Protein AF-0000000087792135 (afdb_homodimer)

Secondary structure (DSSP, 8-state):
-EEEEEEEE-S-HHHHHHHHHHHH--EEEEEEEEESHHHHHHHT-TT-EEEEEEEE-TT--TTT--EEEEEEEEES-S-B--SSS--TTBSEEEEEEEE-S-HHHHHHHHHHTT---SS--EEEEEE-GGG-EEEEEEEE-TTS-EEEEEEEE--/-EEEEEEEE-S-HHHHHHHHHHHH--EEEEEEEEESHHHHHHHT-TT-EEEEEEEE-TT--TTT--EEEEEEEEES-S-B--SSS--TTBSEEEEEEEE-S-HHHHHHHHHHTT---SS--EEEEEE-GGG-EEEEEEEE-TTS-EEEEEEEE--

pLDDT: mean 90.21, std 11.07, range [43.28, 98.5]

Radius of gyration: 18.43 Å; Cα contacts (8 Å, |Δi|>4): 748; chains: 2; bounding box: 38×50×48 Å

Foldseek 3Di:
DDAAADEDEDQDPVQLVVQCCQLPVWDKDDKDKDFDDVCCVVVVAPGKIKIKIKTHDPPCPVVRDYIYIYIYTVPVPDDDADPDQQDCPDPDDAEEEDEDADPVVSQVSCVVVVFHFPDDKDKDPDQPPQQGTKIKTWGAGPSRGIYMYIYTDHD/DDAAADEDEDQDPVQLVVQCCQLPVWDKDDKDKDFDDVVCVVVVAPGKIKIKIKTHDPPCPVVRDYIYIYIYTVPVPDDDADPPAQDCPDPDDAEEEDEDADPVVSQVSCVVVVWHFPDDKDKDPDQPPQQGTKIKTWGAGPSRGIYMYMYTDHD

InterPro domains:
  IPR004360 Glyoxalase/fosfomycin resistance/dioxygenase domain [PF00903] (2-149)
  IPR018146 Glyoxalase I, conserved site [PS00934] (5-26)
  IPR029068 Glyoxalase/Bleomycin resistance protein/Dihydroxybiphenyl dioxygenase [G3DSA:3.10.180.10] (1-154)
  IPR029068 Glyoxalase/Bleomycin resistance protein/Dihydroxybiphenyl dioxygenase [SSF54593] (1-150)
  IPR037523 Vicinal oxygen chelate (VOC), core domain [PS51819] (2-152)
  IPR051785 Methylmalonyl-CoA/ethylmalonyl-CoA epimerase [PTHR43048] (1-150)

Sequence (310 aa):
MKIDHINLVVADLERSAAFYETVFGLKRGFSARLEGAWIETVTQIPGARATCLFLENPDASSNGGARIELIRYDVPEDIIQNTPVSRPDMLGLRHIAFEVEDLEATLQKMKEFGIEPLSAPVAVPFRVGALGTKLLCYLRDPDGVIVEIAAYHNDMKIDHINLVVADLERSAAFYETVFGLKRGFSARLEGAWIETVTQIPGARATCLFLENPDASSNGGARIELIRYDVPEDIIQNTPVSRPDMLGLRHIAFEVEDLEATLQKMKEFGIEPLSAPVAVPFRVGALGTKLLCYLRDPDGVIVEIAAYHND

Solvent-accessible surface area (backbone atoms only — not comparable to full-atom values): 16276 Å² total; per-residue (Å²): 103,46,55,46,30,38,34,28,25,42,95,44,63,66,63,48,49,50,47,47,30,68,68,59,57,33,34,83,59,60,66,47,80,44,60,54,70,49,53,17,53,54,60,69,34,86,76,26,27,32,38,38,39,29,34,31,48,75,78,48,47,95,67,59,51,45,28,42,34,40,31,30,63,60,30,62,70,71,77,38,66,53,65,77,80,77,48,74,72,26,44,23,69,41,34,44,28,33,35,35,86,51,55,67,62,48,49,52,55,27,45,75,72,71,48,68,62,75,35,71,74,35,58,51,95,53,64,54,69,91,53,18,37,37,37,32,30,30,27,60,48,94,79,47,38,40,34,34,45,33,22,65,41,70,126,103,47,55,45,29,38,34,30,24,41,95,44,62,66,64,48,49,50,48,46,29,68,69,60,56,34,35,84,58,60,65,49,79,44,60,53,70,48,51,17,53,54,58,69,35,86,75,26,26,32,39,38,40,29,35,32,48,75,75,49,47,94,65,60,51,44,28,41,34,40,32,29,63,60,30,61,68,71,76,39,67,53,65,80,79,77,47,74,74,27,42,23,69,41,34,44,27,31,36,35,87,50,56,65,62,48,49,53,55,28,46,76,71,71,47,67,62,76,35,72,75,35,59,51,94,53,65,54,66,91,54,18,38,37,37,33,29,30,27,59,46,94,79,47,37,39,34,32,45,32,22,65,42,71,125

Structure (mmCIF, N/CA/C/O backbone):
data_AF-0000000087792135-model_v1
#
loop_
_entity.id
_entity.type
_entity.pdbx_description
1 polymer 'Methylmalonyl-CoA/ethylmalonyl-CoA epimerase'
#
loop_
_atom_site.group_PDB
_atom_site.id
_atom_site.type_symbol
_atom_site.label_atom_id
_atom_site.label_alt_id
_atom_site.label_comp_id
_atom_site.label_asym_id
_atom_site.label_entity_id
_atom_site.label_seq_id
_atom_site.pdbx_PDB_ins_code
_atom_site.Cartn_x
_atom_site.Cartn_y
_atom_site.Cartn_z
_atom_site.occupancy
_atom_site.B_iso_or_equiv
_atom_site.auth_seq_id
_atom_site.auth_comp_id
_atom_site.auth_asym_id
_atom_site.auth_atom_id
_atom_site.pdbx_PDB_model_num
ATOM 1 N N . 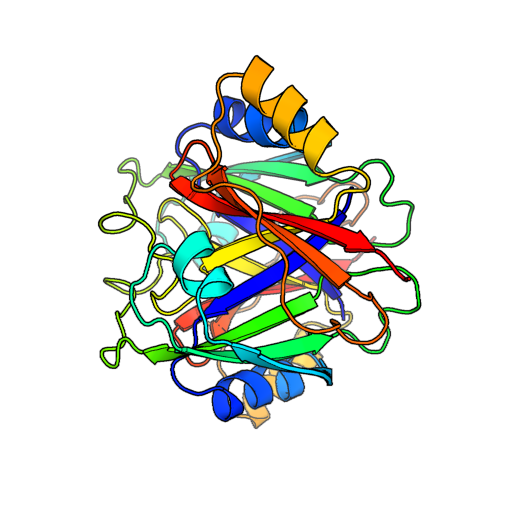MET A 1 1 ? 11.07 4.348 13.039 1 83.38 1 MET A N 1
ATOM 2 C CA . MET A 1 1 ? 10.211 4.523 11.867 1 83.38 1 MET A CA 1
ATOM 3 C C . MET A 1 1 ? 9.531 3.211 11.492 1 83.38 1 MET A C 1
ATOM 5 O O . MET A 1 1 ? 10.141 2.146 11.562 1 83.38 1 MET A O 1
ATOM 9 N N . LYS A 1 2 ? 8.289 3.27 11.141 1 87.75 2 LYS A N 1
ATOM 10 C CA . LYS A 1 2 ? 7.543 2.102 10.68 1 87.75 2 LYS A CA 1
ATOM 11 C C . LYS A 1 2 ? 6.477 2.498 9.664 1 87.75 2 LYS A C 1
ATOM 13 O O . LYS A 1 2 ? 6.086 3.664 9.594 1 87.75 2 LYS A O 1
ATOM 18 N N . ILE A 1 3 ? 6.07 1.532 8.883 1 92.69 3 ILE A N 1
ATOM 19 C CA . ILE A 1 3 ? 4.895 1.753 8.047 1 92.69 3 ILE A CA 1
ATOM 20 C C . ILE A 1 3 ? 3.643 1.787 8.922 1 92.69 3 ILE A C 1
ATOM 22 O O . ILE A 1 3 ? 3.309 0.796 9.578 1 92.69 3 ILE A O 1
ATOM 26 N N . ASP A 1 4 ? 3.064 2.891 8.938 1 92.5 4 ASP A N 1
ATOM 27 C CA . ASP A 1 4 ? 1.895 3.109 9.781 1 92.5 4 ASP A CA 1
ATOM 28 C C . ASP A 1 4 ? 0.631 2.561 9.125 1 92.5 4 ASP A C 1
ATOM 30 O O . ASP A 1 4 ? -0.145 1.843 9.758 1 92.5 4 ASP A O 1
ATOM 34 N N . HIS A 1 5 ? 0.381 2.969 7.918 1 95.31 5 HIS A N 1
ATOM 35 C CA . HIS A 1 5 ? -0.799 2.479 7.215 1 95.31 5 HIS A CA 1
ATOM 36 C C . HIS A 1 5 ? -0.657 2.662 5.707 1 95.31 5 HIS A C 1
ATOM 38 O O . HIS A 1 5 ? 0.252 3.354 5.246 1 95.31 5 HIS A O 1
ATOM 44 N N . ILE A 1 6 ? -1.505 1.968 5.012 1 97.06 6 ILE A N 1
ATOM 45 C CA . ILE A 1 6 ? -1.701 2.115 3.574 1 97.06 6 ILE A CA 1
ATOM 46 C C . ILE A 1 6 ? -3.1 2.66 3.297 1 97.06 6 ILE A C 1
ATOM 48 O O . ILE A 1 6 ? -4.086 2.166 3.848 1 97.06 6 ILE A O 1
ATOM 52 N N . ASN A 1 7 ? -3.098 3.604 2.416 1 97.44 7 ASN A N 1
ATOM 53 C CA . ASN A 1 7 ? -4.363 4.285 2.158 1 97.44 7 ASN A CA 1
ATOM 54 C C . ASN A 1 7 ? -5.004 3.801 0.861 1 97.44 7 ASN A C 1
ATOM 56 O O . ASN A 1 7 ? -4.328 3.67 -0.161 1 97.44 7 ASN A O 1
ATOM 60 N N . LEU A 1 8 ? -6.27 3.562 0.908 1 96.5 8 LEU A N 1
ATOM 61 C CA . LEU A 1 8 ? -7.133 3.309 -0.24 1 96.5 8 LEU A CA 1
ATOM 62 C C . LEU A 1 8 ? -8.297 4.297 -0.274 1 96.5 8 LEU A C 1
ATOM 64 O O . LEU A 1 8 ? -9.047 4.406 0.694 1 96.5 8 LEU A O 1
ATOM 68 N N . VAL A 1 9 ? -8.383 4.957 -1.373 1 96.19 9 VAL A N 1
ATOM 69 C CA . VAL A 1 9 ? -9.617 5.695 -1.629 1 96.19 9 VAL A CA 1
ATOM 70 C C . VAL A 1 9 ? -10.648 4.773 -2.268 1 96.19 9 VAL A C 1
ATOM 72 O O . VAL A 1 9 ? -10.359 4.086 -3.25 1 96.19 9 VAL A O 1
ATOM 75 N N . VAL A 1 10 ? -11.82 4.754 -1.72 1 96.38 10 VAL A N 1
ATOM 76 C CA . VAL A 1 10 ? -12.797 3.75 -2.117 1 96.38 10 VAL A CA 1
ATOM 77 C C . VAL A 1 10 ? -14.109 4.43 -2.51 1 96.38 10 VAL A C 1
ATOM 79 O O . VAL A 1 10 ? -14.391 5.547 -2.064 1 96.38 10 VAL A O 1
ATOM 82 N N . ALA A 1 11 ? -14.875 3.748 -3.357 1 95 11 ALA A N 1
ATOM 83 C CA . ALA A 1 11 ? -16.156 4.266 -3.8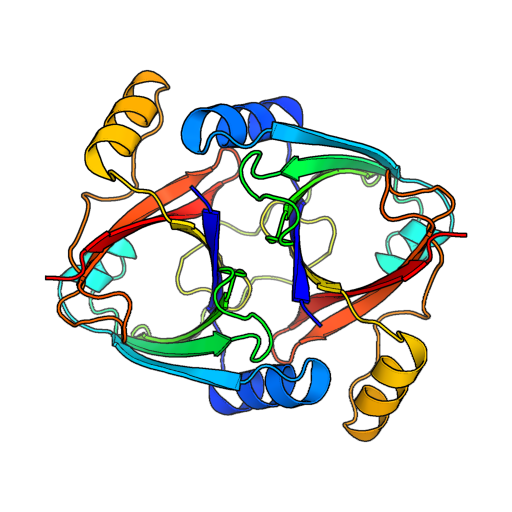09 1 95 11 ALA A CA 1
ATOM 84 C C . ALA A 1 11 ? -17.234 4.082 -2.734 1 95 11 ALA A C 1
ATOM 86 O O . ALA A 1 11 ? -18.172 4.875 -2.646 1 95 11 ALA A O 1
ATOM 87 N N . ASP A 1 12 ? -17.094 3.018 -1.975 1 96.19 12 ASP A N 1
ATOM 88 C CA . ASP A 1 12 ? -18.062 2.627 -0.941 1 96.19 12 ASP A CA 1
ATOM 89 C C . ASP A 1 12 ? -17.344 2.027 0.268 1 96.19 12 ASP A C 1
ATOM 91 O O . ASP A 1 12 ? -16.797 0.922 0.191 1 96.19 12 ASP A O 1
ATOM 95 N N . LEU A 1 13 ? -17.438 2.801 1.41 1 97.56 13 LEU A N 1
ATOM 96 C CA . LEU A 1 13 ? -16.688 2.436 2.609 1 97.56 13 LEU A CA 1
ATOM 97 C C . LEU A 1 13 ? -17.125 1.067 3.123 1 97.56 13 LEU A C 1
ATOM 99 O O . LEU A 1 13 ? -16.281 0.216 3.424 1 97.56 13 LEU A O 1
ATOM 103 N N . GLU A 1 14 ? -18.391 0.861 3.203 1 98 14 GLU A N 1
ATOM 104 C CA . GLU A 1 14 ? -18.922 -0.373 3.777 1 98 14 GLU A CA 1
ATOM 105 C C . GLU A 1 14 ? -18.594 -1.575 2.895 1 98 14 GLU A C 1
ATOM 107 O O . GLU A 1 14 ? -18.234 -2.641 3.398 1 98 14 GLU A O 1
ATOM 112 N N . ARG A 1 15 ? -18.75 -1.424 1.639 1 96.06 15 ARG A N 1
ATOM 113 C CA . ARG A 1 15 ? -18.438 -2.502 0.706 1 96.06 15 ARG A CA 1
ATOM 114 C C . ARG A 1 15 ? -16.969 -2.906 0.807 1 96.06 15 ARG A C 1
ATOM 116 O O . ARG A 1 15 ? -16.656 -4.094 0.849 1 96.06 15 ARG A O 1
ATOM 123 N N . SER A 1 16 ? -16.141 -1.921 0.772 1 96.81 16 SER 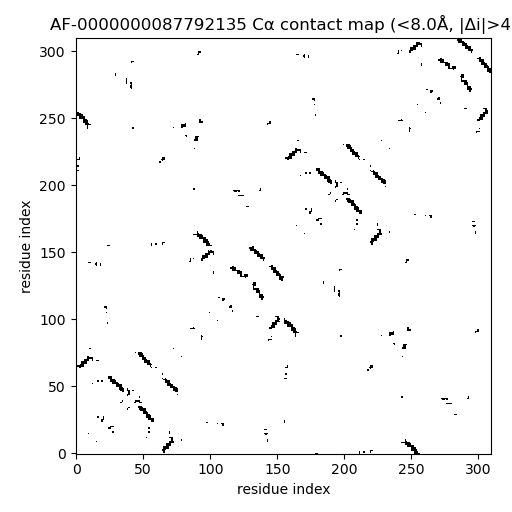A N 1
ATOM 124 C CA . SER A 1 16 ? -14.711 -2.199 0.87 1 96.81 16 SER A CA 1
ATOM 125 C C . SER A 1 16 ? -14.359 -2.809 2.223 1 96.81 16 SER A C 1
ATOM 127 O O . SER A 1 16 ? -13.594 -3.775 2.293 1 96.81 16 SER A O 1
ATOM 129 N N . ALA A 1 17 ? -14.891 -2.232 3.297 1 97.88 17 ALA A N 1
ATOM 130 C CA . ALA A 1 17 ? -14.625 -2.773 4.629 1 97.88 17 ALA A CA 1
ATOM 131 C C . ALA A 1 17 ? -15.055 -4.238 4.719 1 97.88 17 ALA A C 1
ATOM 133 O O . ALA A 1 17 ? -14.305 -5.074 5.227 1 97.88 17 ALA A O 1
ATOM 134 N N . ALA A 1 18 ? -16.188 -4.543 4.23 1 95.56 18 ALA A N 1
ATOM 135 C CA . ALA A 1 18 ? -16.719 -5.906 4.266 1 95.56 18 ALA A CA 1
ATOM 136 C C . ALA A 1 18 ? -15.789 -6.871 3.537 1 95.56 18 ALA A C 1
ATOM 138 O O . ALA A 1 18 ? -15.578 -8 3.988 1 95.56 18 ALA A O 1
ATOM 139 N N . PHE A 1 19 ? -15.273 -6.438 2.484 1 94.19 19 PHE A N 1
ATOM 140 C CA . PHE A 1 19 ? -14.344 -7.27 1.722 1 94.19 19 PHE A CA 1
ATOM 141 C C . PHE A 1 19 ? -13.125 -7.629 2.559 1 94.19 19 PHE A C 1
ATOM 143 O O . PHE A 1 19 ? -12.805 -8.812 2.721 1 94.19 19 PHE A O 1
ATOM 150 N N . TYR A 1 20 ? -12.445 -6.656 3.064 1 95.25 20 TYR A N 1
ATOM 151 C CA . TYR A 1 20 ? -11.203 -6.883 3.799 1 95.25 20 TYR A CA 1
ATOM 152 C C . TYR A 1 20 ? -11.477 -7.625 5.102 1 95.25 20 TYR A C 1
ATOM 154 O O . TYR A 1 20 ? -10.641 -8.414 5.559 1 95.25 20 TYR A O 1
ATOM 162 N N . GLU A 1 21 ? -12.633 -7.359 5.711 1 93.5 21 GLU A N 1
ATOM 163 C CA . GLU A 1 21 ? -13.023 -8.109 6.902 1 93.5 21 GLU A CA 1
ATOM 164 C C . GLU A 1 21 ? -13.234 -9.586 6.586 1 93.5 21 GLU A C 1
ATOM 166 O O . GLU A 1 21 ? -12.742 -10.453 7.309 1 93.5 21 GLU A O 1
ATOM 171 N N . THR A 1 22 ? -13.93 -9.812 5.543 1 89.88 22 THR A N 1
ATOM 172 C CA . THR A 1 22 ? -14.305 -11.18 5.188 1 89.88 22 THR A CA 1
ATOM 173 C C . THR A 1 22 ? -13.086 -11.969 4.711 1 89.88 22 THR A C 1
ATOM 175 O O . THR A 1 22 ? -12.859 -13.094 5.152 1 89.88 22 THR A O 1
ATOM 178 N N . VAL A 1 23 ? -12.336 -11.391 3.879 1 89.12 23 VAL A N 1
ATOM 179 C CA . VAL A 1 23 ? -11.273 -12.117 3.203 1 89.12 23 VAL A CA 1
ATOM 180 C C . VAL A 1 23 ? -10.055 -12.227 4.117 1 89.12 23 VAL A C 1
ATOM 182 O O . VAL A 1 23 ? -9.398 -13.266 4.172 1 89.12 23 VAL A O 1
ATOM 185 N N . PHE A 1 24 ? -9.781 -11.18 4.879 1 91 24 PHE A N 1
ATOM 186 C CA . PHE A 1 24 ? -8.492 -11.156 5.562 1 91 24 PHE A CA 1
ATOM 187 C C . PHE A 1 24 ? -8.68 -11.07 7.074 1 91 24 PHE A C 1
ATOM 189 O O . PHE A 1 24 ? -7.703 -11.047 7.828 1 91 24 PHE A O 1
ATOM 196 N N . GLY A 1 25 ? -9.875 -10.992 7.516 1 89.94 25 GLY A N 1
ATOM 197 C CA . GLY A 1 25 ? -10.164 -11 8.945 1 89.94 25 GLY A CA 1
ATOM 198 C C . GLY A 1 25 ? -9.781 -9.703 9.633 1 89.94 25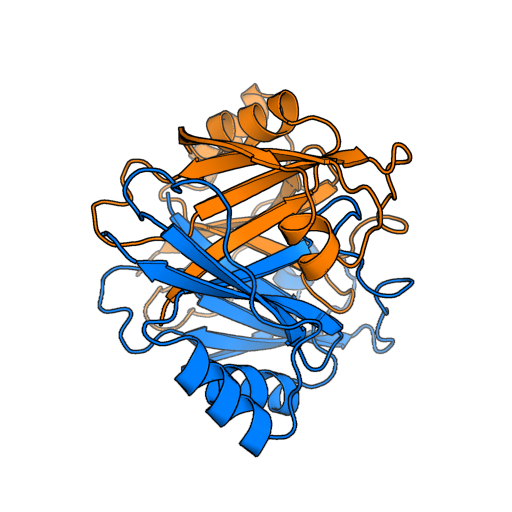 GLY A C 1
ATOM 199 O O . GLY A 1 25 ? -9.586 -9.68 10.852 1 89.94 25 GLY A O 1
ATOM 200 N N . LEU A 1 26 ? -9.57 -8.656 8.867 1 92.81 26 LEU A N 1
ATOM 201 C CA . LEU A 1 26 ? -9.305 -7.363 9.484 1 92.81 26 LEU A CA 1
ATOM 202 C C . LEU A 1 26 ? -10.516 -6.867 10.258 1 92.81 26 LEU A C 1
ATOM 204 O O . LEU A 1 26 ? -11.648 -7.277 9.977 1 92.81 26 LEU A O 1
ATOM 208 N N . LYS A 1 27 ? -10.148 -6.039 11.25 1 94.81 27 LYS A N 1
ATOM 209 C CA . LYS A 1 27 ? -11.234 -5.5 12.062 1 94.81 27 LYS A CA 1
ATOM 210 C C . LYS A 1 27 ? -11.305 -3.98 11.945 1 94.81 27 LYS A C 1
ATOM 212 O O . LYS A 1 27 ? -10.273 -3.311 11.844 1 94.81 27 LYS A O 1
ATOM 217 N N . ARG A 1 28 ? -12.531 -3.51 12.086 1 95.56 28 ARG A N 1
ATOM 218 C CA . ARG A 1 28 ? -12.75 -2.066 12.047 1 95.56 28 ARG A CA 1
ATOM 219 C C . ARG A 1 28 ? -12.164 -1.396 13.289 1 95.56 28 ARG A C 1
ATOM 221 O O . ARG A 1 28 ? -12.312 -1.899 14.398 1 95.56 28 ARG A O 1
ATOM 228 N N . GLY A 1 29 ? -11.5 -0.368 13.078 1 93.88 29 GLY A N 1
ATOM 229 C CA . GLY A 1 29 ? -10.93 0.438 14.148 1 93.88 29 GLY A CA 1
ATOM 230 C C . GLY A 1 29 ? -11.406 1.878 14.125 1 93.88 29 GLY A C 1
ATOM 231 O O . GLY A 1 29 ? -12.609 2.137 14 1 93.88 29 GLY A O 1
ATOM 232 N N . PHE A 1 30 ? -10.492 2.797 14.266 1 94.12 30 PHE A N 1
ATOM 233 C CA . PHE A 1 30 ? -10.758 4.23 14.328 1 94.12 30 PHE A CA 1
ATOM 234 C C . PHE A 1 30 ? -11.438 4.711 13.047 1 94.12 30 PHE A C 1
ATOM 236 O O . PHE A 1 30 ? -11.078 4.289 11.953 1 94.12 30 PHE A O 1
ATOM 243 N N . SER A 1 31 ? -12.438 5.527 13.195 1 96.88 31 SER A N 1
ATOM 244 C CA . SER A 1 31 ? -13.125 6.195 12.086 1 96.88 31 SER A CA 1
ATOM 245 C C . SER A 1 31 ? -13.375 7.664 12.398 1 96.88 31 SER A C 1
ATOM 247 O O . SER A 1 31 ? -13.5 8.047 13.57 1 96.88 31 SER A O 1
ATOM 249 N N . ALA A 1 32 ? -13.391 8.469 11.352 1 97.75 32 ALA A N 1
ATOM 250 C CA . ALA A 1 32 ? -13.617 9.898 11.562 1 97.75 32 ALA A CA 1
ATOM 251 C C . ALA A 1 32 ? -14.078 10.578 10.273 1 97.75 32 ALA A C 1
ATOM 253 O O . ALA A 1 32 ? -13.797 10.094 9.18 1 97.75 32 ALA A O 1
ATOM 254 N N . ARG A 1 33 ? -14.789 11.672 10.492 1 97.81 33 ARG A N 1
ATOM 255 C CA . ARG A 1 33 ? -15.031 12.609 9.398 1 97.81 33 ARG A CA 1
ATOM 256 C C . ARG A 1 33 ? -13.852 13.555 9.219 1 97.81 33 ARG A C 1
ATOM 258 O O . ARG A 1 33 ? -13.32 14.078 10.195 1 97.81 33 ARG A O 1
ATOM 265 N N . LEU A 1 34 ? -13.469 13.695 7.973 1 98.06 34 LEU A N 1
ATOM 266 C CA . LEU A 1 34 ? -12.352 14.57 7.637 1 98.06 34 LEU A CA 1
ATOM 267 C C . LEU A 1 34 ? -12.836 15.836 6.938 1 98.06 34 LEU A C 1
ATOM 269 O O . LEU A 1 34 ? -13.484 15.758 5.887 1 98.06 34 LEU A O 1
ATOM 273 N N . GLU A 1 35 ? -12.555 16.906 7.508 1 97.88 35 GLU A N 1
ATOM 274 C CA . GLU A 1 35 ? -12.93 18.203 6.941 1 97.88 35 GLU A CA 1
ATOM 275 C C . GLU A 1 35 ? -12.148 19.344 7.594 1 97.88 35 GLU A C 1
ATOM 277 O O . GLU A 1 35 ? -11.57 19.156 8.664 1 97.88 35 GLU A O 1
ATOM 282 N N . GLY A 1 36 ? -12.133 20.438 6.879 1 97.31 36 GLY A N 1
ATOM 283 C CA . GLY A 1 36 ? -11.492 21.625 7.422 1 97.31 36 GLY A CA 1
ATOM 284 C C . GLY A 1 36 ? -10.172 21.953 6.75 1 97.31 36 GLY A C 1
ATOM 285 O O . GLY A 1 36 ? -9.789 21.297 5.777 1 97.31 36 GLY A O 1
ATOM 286 N N . ALA A 1 37 ? -9.492 22.969 7.266 1 97 37 ALA A N 1
ATOM 287 C CA . ALA A 1 37 ? -8.312 23.547 6.613 1 97 37 ALA A CA 1
ATOM 288 C C . ALA A 1 37 ? -7.18 22.531 6.543 1 97 37 ALA A C 1
ATOM 290 O O . ALA A 1 37 ? -6.41 22.516 5.578 1 97 37 ALA A O 1
ATOM 291 N N . TRP A 1 38 ? -7.094 21.703 7.57 1 96.75 38 TRP A N 1
ATOM 292 C CA . TRP A 1 38 ? -5.965 20.797 7.633 1 96.75 38 TRP A CA 1
ATOM 293 C C . TRP A 1 38 ? -6.004 19.797 6.473 1 96.75 38 TRP A C 1
ATOM 295 O O . TRP A 1 38 ? -4.992 19.562 5.812 1 96.75 38 TRP A O 1
ATOM 305 N N . ILE A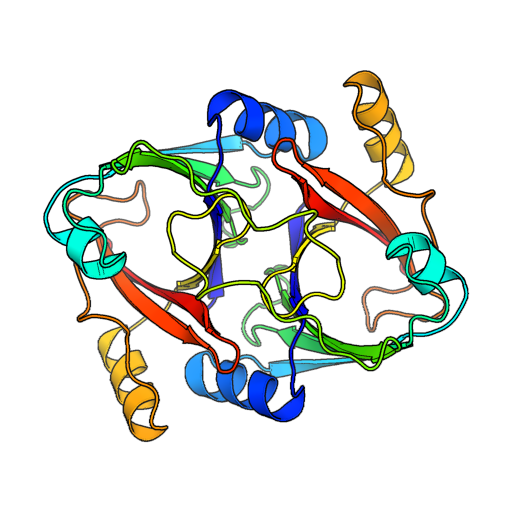 1 39 ? -7.145 19.141 6.18 1 97.06 39 ILE A N 1
ATOM 306 C CA . ILE A 1 39 ? -7.227 18.141 5.117 1 97.06 39 ILE A CA 1
ATOM 307 C C . ILE A 1 39 ? -7.102 18.828 3.756 1 97.06 39 ILE A C 1
ATOM 309 O O . ILE A 1 39 ? -6.527 18.266 2.822 1 97.06 39 ILE A O 1
ATOM 313 N N . GLU A 1 40 ? -7.645 20.094 3.646 1 97 40 GLU A N 1
ATOM 314 C CA . GLU A 1 40 ? -7.441 20.859 2.42 1 97 40 GLU A CA 1
ATOM 315 C C . GLU A 1 40 ? -5.957 21.094 2.152 1 97 40 GLU A C 1
ATOM 317 O O . GLU A 1 40 ? -5.496 20.953 1.016 1 97 40 GLU A O 1
ATOM 322 N N . THR A 1 41 ? -5.332 21.438 3.211 1 96.75 41 THR A N 1
ATOM 323 C CA . THR A 1 41 ? -3.912 21.75 3.096 1 96.75 41 THR A CA 1
ATOM 324 C C . THR A 1 41 ? -3.117 20.516 2.678 1 96.75 41 THR A C 1
ATOM 326 O O . THR A 1 41 ? -2.35 20.562 1.714 1 96.75 41 THR A O 1
ATOM 329 N N . VAL A 1 42 ? -3.318 19.391 3.297 1 96.5 42 VAL A N 1
ATOM 330 C CA . VAL A 1 42 ? -2.475 18.219 3.084 1 96.5 42 VAL A CA 1
ATOM 331 C C . VAL A 1 42 ? -2.807 17.578 1.737 1 96.5 42 VAL A C 1
ATOM 333 O O . VAL A 1 42 ? -1.923 17.047 1.056 1 96.5 42 VAL A O 1
ATOM 336 N N . THR A 1 43 ? -4.074 17.594 1.282 1 95.44 43 THR A N 1
ATOM 337 C CA . THR A 1 43 ? -4.492 16.938 0.048 1 95.44 43 THR A CA 1
ATOM 338 C C . THR A 1 43 ? -4.41 17.906 -1.131 1 95.44 43 THR A C 1
ATOM 340 O O . THR A 1 43 ? -4.473 17.484 -2.289 1 95.44 43 THR A O 1
ATOM 343 N N . GLN A 1 44 ? -4.359 19.234 -0.792 1 94.5 44 GLN A N 1
ATOM 344 C CA . GLN A 1 44 ? -4.398 20.297 -1.797 1 94.5 44 GLN A CA 1
ATOM 345 C C . GLN A 1 44 ? -5.699 20.25 -2.596 1 94.5 44 GLN A C 1
ATOM 347 O O . GLN A 1 44 ? -5.703 20.5 -3.799 1 94.5 44 GLN A O 1
ATOM 352 N N . ILE A 1 45 ? -6.762 19.812 -1.926 1 94.44 45 ILE A N 1
ATOM 353 C CA . ILE A 1 45 ? -8.102 19.766 -2.5 1 94.44 45 ILE A CA 1
ATOM 354 C C . ILE A 1 45 ? -9.008 20.766 -1.777 1 94.44 45 ILE A C 1
ATOM 356 O O . ILE A 1 45 ? -9.438 20.516 -0.645 1 94.44 45 ILE A O 1
ATOM 360 N N . PRO A 1 46 ? -9.266 21.828 -2.477 1 95.44 46 PRO A N 1
ATOM 361 C CA . PRO A 1 46 ? -10.133 22.812 -1.825 1 95.44 46 PRO A CA 1
ATOM 362 C C . PRO A 1 46 ? -11.5 22.234 -1.448 1 95.44 46 PRO A C 1
ATOM 364 O O . PRO A 1 46 ? -12.148 21.594 -2.271 1 95.44 46 PRO A O 1
ATOM 367 N N . GLY A 1 47 ? -11.875 22.406 -0.193 1 96.81 47 GLY A N 1
ATOM 368 C CA . GLY A 1 47 ? -13.188 21.984 0.271 1 96.81 47 GLY A CA 1
ATOM 369 C C . GLY A 1 47 ? -13.266 20.484 0.54 1 96.81 47 GLY A C 1
ATOM 370 O O . GLY A 1 47 ? -14.359 19.938 0.709 1 96.81 47 GLY A O 1
ATOM 371 N N . ALA A 1 48 ? -12.188 19.891 0.613 1 97.12 48 ALA A N 1
ATOM 372 C CA . ALA A 1 48 ? -12.156 18.438 0.771 1 97.12 48 ALA A CA 1
ATOM 373 C C . ALA A 1 48 ? -12.953 18 1.999 1 97.12 48 ALA A C 1
ATOM 375 O O . ALA A 1 48 ? -12.805 18.578 3.08 1 97.12 48 ALA A O 1
ATOM 376 N N . ARG A 1 49 ? -13.82 17.047 1.799 1 98 49 ARG A N 1
ATOM 377 C CA . ARG A 1 49 ? -14.555 16.344 2.838 1 98 49 ARG A CA 1
ATOM 378 C C . ARG A 1 49 ? -14.555 14.836 2.578 1 98 49 ARG A C 1
ATOM 380 O O . ARG A 1 49 ? -14.766 14.398 1.446 1 98 49 ARG A O 1
ATOM 387 N N . ALA A 1 50 ? -14.328 14.125 3.604 1 98 50 ALA A N 1
ATOM 388 C CA . ALA A 1 50 ? -14.227 12.672 3.449 1 98 50 ALA A CA 1
ATOM 389 C C . ALA A 1 50 ? -14.523 11.961 4.762 1 98 50 ALA A C 1
ATOM 391 O O . ALA A 1 50 ? -14.688 12.602 5.801 1 98 50 ALA A O 1
ATOM 392 N N . THR A 1 51 ? -14.695 10.695 4.695 1 98.25 51 THR A N 1
ATOM 393 C CA . THR A 1 51 ? -14.781 9.805 5.844 1 98.25 51 THR A CA 1
ATOM 394 C C . THR A 1 51 ? -13.695 8.734 5.789 1 98.25 51 THR A C 1
ATOM 396 O O . THR A 1 51 ? -13.461 8.133 4.738 1 98.25 51 THR A O 1
ATOM 399 N N . CYS A 1 52 ? -13.031 8.594 6.902 1 98.12 52 CYS A N 1
ATOM 400 C CA . CYS A 1 52 ? -12.008 7.562 6.945 1 98.12 52 CYS A CA 1
ATOM 401 C C . CYS A 1 52 ? -12.406 6.438 7.895 1 98.12 52 CYS A C 1
ATOM 403 O O . CYS A 1 52 ? -13.164 6.656 8.836 1 98.12 52 CYS A O 1
ATOM 405 N N . LEU A 1 53 ? -11.953 5.258 7.633 1 98.12 53 LEU A N 1
ATOM 406 C CA . LEU A 1 53 ? -12.117 4.051 8.438 1 98.12 53 LEU A CA 1
ATOM 407 C C . LEU A 1 53 ? -10.852 3.205 8.406 1 98.12 53 LEU A C 1
ATOM 409 O O . LEU A 1 53 ? -10.391 2.799 7.34 1 98.12 53 LEU A O 1
ATOM 413 N N . PHE A 1 54 ? -10.312 2.992 9.562 1 96.56 54 PHE A N 1
ATOM 414 C CA . PHE A 1 54 ? -9.133 2.137 9.648 1 96.56 54 PHE A CA 1
ATOM 415 C C . PHE A 1 54 ? -9.531 0.683 9.867 1 96.56 54 PHE A C 1
ATOM 417 O O . PHE A 1 54 ? -10.461 0.395 10.625 1 96.56 54 PHE A O 1
ATOM 424 N N . LEU A 1 55 ? -8.891 -0.192 9.18 1 95.81 55 LEU A N 1
ATOM 425 C CA . LEU A 1 55 ? -8.961 -1.633 9.398 1 95.81 55 LEU A CA 1
ATOM 426 C C . LEU A 1 55 ? -7.645 -2.164 9.945 1 95.81 55 LEU A C 1
ATOM 428 O O . LEU A 1 55 ? -6.57 -1.809 9.453 1 95.81 55 LEU A O 1
ATOM 432 N N . GLU A 1 56 ? -7.762 -3.008 10.922 1 92 56 GLU A N 1
ATOM 433 C CA . GLU A 1 56 ? -6.57 -3.441 11.641 1 92 56 GLU A CA 1
ATOM 434 C C . GLU A 1 56 ? -6.562 -4.957 11.828 1 92 56 GLU A C 1
ATOM 436 O O . GLU A 1 56 ? -7.617 -5.59 11.875 1 92 56 GLU A O 1
ATOM 441 N N . ASN A 1 57 ? -5.297 -5.488 11.781 1 86.5 57 ASN A N 1
ATOM 442 C CA . ASN A 1 57 ? -5.137 -6.887 12.156 1 86.5 57 ASN A CA 1
ATOM 443 C C . ASN A 1 57 ? -5.336 -7.09 13.656 1 86.5 57 ASN A C 1
ATOM 445 O O . ASN A 1 57 ? -4.578 -6.555 14.469 1 86.5 57 ASN A O 1
ATOM 449 N N . PRO A 1 58 ? -6.363 -7.871 14.016 1 78.25 58 PRO A N 1
ATOM 450 C CA . PRO A 1 58 ? -6.645 -8.023 15.445 1 78.25 58 PRO A CA 1
ATOM 451 C C . PRO A 1 58 ? -5.504 -8.695 16.203 1 78.25 58 PRO A C 1
ATOM 453 O O . PRO A 1 58 ? -5.391 -8.539 17.422 1 78.25 58 PRO A O 1
ATOM 456 N N . ASP A 1 59 ? -4.887 -9.578 15.492 1 72.19 59 ASP A N 1
ATOM 457 C CA . ASP A 1 59 ? -3.793 -10.289 16.156 1 72.19 59 ASP A CA 1
ATOM 458 C C . ASP A 1 59 ? -2.529 -9.43 16.203 1 72.19 59 ASP A C 1
ATOM 460 O O . ASP A 1 59 ? -1.505 -9.859 16.734 1 72.19 59 ASP A O 1
ATOM 464 N N . ALA A 1 60 ? -2.697 -8.414 15.344 1 62.94 60 ALA A N 1
ATOM 465 C CA . ALA A 1 60 ? -1.51 -7.566 15.352 1 62.94 60 ALA A CA 1
ATOM 466 C C . ALA A 1 60 ? -1.257 -6.992 16.734 1 62.94 60 ALA A C 1
ATOM 468 O O . ALA A 1 60 ? -2.055 -6.199 17.25 1 62.94 60 ALA A O 1
ATOM 469 N N . SER A 1 61 ? -1.148 -8.102 17.609 1 49.47 61 SER A N 1
ATOM 470 C CA . SER A 1 61 ? -0.76 -7.598 18.922 1 49.47 61 SER A CA 1
ATOM 471 C C . SER A 1 61 ? -0.194 -6.188 18.828 1 49.47 61 SER A C 1
ATOM 473 O O . SER A 1 61 ? 0.066 -5.691 17.719 1 49.47 61 SER A O 1
ATOM 475 N N . SER A 1 62 ? 0.27 -5.73 20.031 1 43.28 62 SER A N 1
ATOM 476 C CA . SER A 1 62 ? 1.009 -4.516 20.359 1 43.28 62 SER A CA 1
ATOM 477 C C . SER A 1 62 ? 2.045 -4.188 19.297 1 43.28 62 SER A C 1
ATOM 479 O O . SER A 1 62 ? 2.699 -3.143 19.359 1 43.28 62 SER A O 1
ATOM 481 N N . ASN A 1 63 ? 2.229 -5.203 18.469 1 47.12 63 ASN A N 1
ATOM 482 C CA . ASN A 1 63 ? 3.545 -5.078 17.844 1 47.12 63 ASN A CA 1
ATOM 483 C C . ASN A 1 63 ? 3.492 -4.234 16.578 1 47.12 63 ASN A C 1
ATOM 485 O O . ASN A 1 63 ? 4.473 -4.164 15.836 1 47.12 63 ASN A O 1
ATOM 489 N N . GLY A 1 64 ? 2.377 -3.607 16.359 1 60.72 64 GLY A N 1
ATOM 490 C CA . GLY A 1 64 ? 2.691 -2.428 15.57 1 60.72 64 GLY A CA 1
ATOM 491 C C . GLY A 1 64 ? 2.578 -2.66 14.07 1 60.72 64 GLY A C 1
ATOM 492 O O . GLY A 1 64 ? 3.322 -2.068 13.289 1 60.72 64 GLY A O 1
ATOM 493 N N . GLY A 1 65 ? 1.661 -3.703 13.57 1 77.56 65 GLY A N 1
ATOM 494 C CA . GLY A 1 65 ? 1.656 -3.889 12.133 1 77.56 65 GLY A CA 1
ATOM 495 C C . GLY A 1 65 ? 0.945 -2.773 11.383 1 77.56 65 GLY A C 1
ATOM 496 O O . GLY A 1 65 ? 0.155 -2.033 11.977 1 77.56 65 GLY A O 1
ATOM 497 N N . ALA A 1 66 ? 1.259 -2.609 10.125 1 89.31 66 ALA A N 1
ATOM 498 C CA . ALA A 1 66 ? 0.637 -1.596 9.281 1 89.31 66 ALA A CA 1
ATOM 499 C C . ALA A 1 66 ? -0.874 -1.797 9.203 1 89.31 66 ALA A C 1
ATOM 501 O O . ALA A 1 66 ? -1.359 -2.93 9.258 1 89.31 66 ALA A O 1
ATOM 502 N N . ARG A 1 67 ? -1.604 -0.755 9.125 1 93.31 67 ARG A N 1
ATOM 503 C CA . ARG A 1 67 ? -3.059 -0.762 9.008 1 93.31 67 ARG A CA 1
ATOM 504 C C . ARG A 1 67 ? -3.498 -0.377 7.602 1 93.31 67 ARG A C 1
ATOM 506 O O . ARG A 1 67 ? -2.693 0.118 6.809 1 93.31 67 ARG A O 1
ATOM 513 N N . ILE A 1 68 ? -4.742 -0.691 7.32 1 96.81 68 ILE A N 1
ATOM 514 C CA . ILE A 1 68 ? -5.379 -0.184 6.109 1 96.81 68 ILE A CA 1
ATOM 515 C C . ILE A 1 68 ? -6.266 1.01 6.453 1 96.81 68 ILE A C 1
ATOM 517 O O . ILE A 1 68 ? -7.055 0.954 7.402 1 96.81 68 ILE A O 1
ATOM 521 N N . GLU A 1 69 ? -6.074 2.066 5.785 1 97.88 69 GLU A N 1
ATOM 522 C CA . GLU A 1 69 ? -6.98 3.207 5.871 1 97.88 69 GLU A CA 1
ATOM 523 C C . GLU A 1 69 ? -7.867 3.301 4.633 1 97.88 69 GLU A C 1
ATOM 525 O O . GLU A 1 69 ? -7.371 3.469 3.518 1 97.88 69 GLU A O 1
ATOM 530 N N . LEU A 1 70 ? -9.133 3.16 4.816 1 98.5 70 LEU A N 1
ATOM 531 C CA . LEU A 1 70 ? -10.117 3.428 3.768 1 98.5 70 LEU A CA 1
ATOM 532 C C . LEU A 1 70 ? -10.625 4.859 3.855 1 98.5 70 LEU A C 1
ATOM 534 O O . LEU A 1 70 ? -10.992 5.328 4.938 1 98.5 70 LEU A O 1
ATOM 538 N N . ILE A 1 71 ? -10.625 5.582 2.73 1 98.38 71 ILE A N 1
ATOM 539 C CA . ILE A 1 71 ? -11.203 6.922 2.689 1 98.38 71 ILE A CA 1
ATOM 540 C C . ILE A 1 71 ? -12.242 7.004 1.575 1 98.38 71 ILE A C 1
ATOM 542 O O . ILE A 1 71 ? -11.984 6.59 0.443 1 98.38 71 ILE A O 1
ATOM 546 N N . ARG A 1 72 ? -13.336 7.449 1.896 1 97.88 72 ARG A N 1
ATOM 547 C CA . ARG A 1 72 ? -14.336 7.836 0.904 1 97.88 72 ARG A CA 1
ATOM 548 C C . ARG A 1 72 ? -14.5 9.352 0.86 1 97.88 72 ARG A C 1
ATOM 550 O O . ARG A 1 72 ? -14.867 9.969 1.862 1 97.88 72 ARG A O 1
ATOM 557 N N . TYR A 1 73 ? -14.242 9.93 -0.283 1 97.06 73 TYR A N 1
ATOM 558 C CA . TYR A 1 73 ? -14.406 11.375 -0.437 1 97.06 73 TYR A CA 1
ATOM 559 C C . TYR A 1 73 ? -15.852 11.727 -0.747 1 97.06 73 TYR A C 1
ATOM 561 O O . TYR A 1 73 ? -16.484 11.094 -1.59 1 97.06 73 TYR A O 1
ATOM 569 N N . ASP A 1 74 ? -16.297 12.664 -0.005 1 96.31 74 ASP A N 1
ATOM 570 C CA . ASP A 1 74 ? -17.594 13.273 -0.283 1 96.31 74 ASP A CA 1
ATOM 571 C C . ASP A 1 74 ? -17.453 14.5 -1.175 1 96.31 74 ASP A C 1
ATOM 573 O O . ASP A 1 74 ? -18.328 14.797 -1.985 1 96.31 74 ASP A O 1
ATOM 577 N N . VAL A 1 75 ? -16.391 15.266 -0.938 1 93.62 75 VAL A N 1
ATOM 578 C CA . VAL A 1 75 ? -15.984 16.422 -1.727 1 93.62 75 VAL A CA 1
ATOM 579 C C . VAL A 1 75 ? -14.516 16.281 -2.113 1 93.62 75 VAL A C 1
ATOM 581 O O . VAL A 1 75 ? -13.648 16.156 -1.246 1 93.62 75 VAL A O 1
ATOM 584 N N . PRO A 1 76 ? -14.188 16.391 -3.352 1 92.88 76 PRO A N 1
ATOM 585 C CA . PRO A 1 76 ? -15.117 16.578 -4.465 1 92.88 76 PRO A CA 1
ATOM 586 C C . PRO A 1 76 ? -16.078 15.406 -4.629 1 92.88 76 PRO A C 1
ATOM 588 O O . PRO A 1 76 ? -15.82 14.312 -4.133 1 92.88 76 PRO A O 1
ATOM 591 N N . GLU A 1 77 ? -17.172 15.672 -5.289 1 86.06 77 GLU A N 1
ATOM 592 C CA . GLU A 1 77 ? -18.234 14.68 -5.441 1 86.06 77 GLU A CA 1
ATOM 593 C C . GLU A 1 77 ? -17.875 13.641 -6.5 1 86.06 77 GLU A C 1
ATOM 595 O O . GLU A 1 77 ? -18.203 12.461 -6.355 1 86.06 77 GLU A O 1
ATOM 600 N N . ASP A 1 78 ? -17.234 14.195 -7.484 1 81.56 78 ASP A N 1
ATOM 601 C CA . ASP A 1 78 ? -16.906 13.281 -8.57 1 81.56 78 ASP A CA 1
ATOM 602 C C . ASP A 1 78 ? -15.758 12.352 -8.18 1 81.56 78 ASP A C 1
ATOM 604 O O . ASP A 1 78 ? -14.711 12.805 -7.711 1 81.56 78 ASP A O 1
ATOM 608 N N . ILE A 1 79 ? -16.188 11.172 -8.203 1 70.69 79 ILE A N 1
ATOM 609 C CA . ILE A 1 79 ? -15.148 10.172 -7.98 1 70.69 79 ILE A CA 1
ATOM 610 C C . ILE A 1 79 ? -14.188 10.156 -9.164 1 70.69 79 ILE A C 1
ATOM 612 O O . ILE A 1 79 ? -14.602 9.984 -10.312 1 70.69 79 ILE A O 1
ATOM 616 N N . ILE A 1 80 ? -13.055 10.391 -8.836 1 71.44 80 ILE A N 1
ATOM 617 C CA . ILE A 1 80 ? -12.047 10.297 -9.883 1 71.44 80 ILE A CA 1
ATOM 618 C C . ILE A 1 80 ? -11.531 8.859 -9.977 1 71.44 80 ILE A C 1
ATOM 620 O O . ILE A 1 80 ? -10.984 8.328 -9.016 1 71.44 80 ILE A O 1
ATOM 624 N N . GLN A 1 81 ? -11.945 8.234 -11.078 1 67 81 GLN A N 1
ATOM 625 C CA . GLN A 1 81 ? -11.547 6.84 -11.281 1 67 81 GLN A CA 1
ATOM 626 C C . GLN A 1 81 ? -10.07 6.734 -11.648 1 67 81 GLN A C 1
ATOM 628 O O . GLN A 1 81 ? -9.5 7.676 -12.203 1 67 81 GLN A O 1
ATOM 633 N N . ASN A 1 82 ? -9.477 5.914 -11.031 1 59.19 82 ASN A N 1
ATOM 634 C CA . ASN A 1 82 ? -8.156 5.594 -11.562 1 59.19 82 ASN A CA 1
ATOM 635 C C . ASN A 1 82 ? -8.211 5.27 -13.047 1 59.19 82 ASN A C 1
ATOM 637 O O . ASN A 1 82 ? -9.242 4.805 -13.547 1 59.19 82 ASN A O 1
ATOM 641 N N . THR A 1 83 ? -7.59 6.043 -14.031 1 53.06 83 THR A N 1
ATOM 642 C CA . THR A 1 83 ? -7.684 5.586 -15.414 1 53.06 83 THR A CA 1
ATOM 643 C C . THR A 1 83 ? -7.859 4.07 -15.469 1 53.06 83 THR A C 1
ATOM 645 O O . THR A 1 83 ? -7.668 3.381 -14.461 1 53.06 83 THR A O 1
ATOM 648 N N . PRO A 1 84 ? -7.48 3.502 -16.844 1 51.09 84 PRO A N 1
ATOM 649 C CA . PRO A 1 84 ? -7.746 2.094 -17.141 1 51.09 84 PRO A CA 1
ATOM 650 C C . PRO A 1 84 ? -7.402 1.169 -15.969 1 51.09 84 PRO A C 1
ATOM 652 O O . PRO A 1 84 ? -6.695 1.575 -15.047 1 51.09 84 PRO A O 1
ATOM 655 N N . VAL A 1 85 ? -7.809 -0.078 -15.953 1 57.19 85 VAL A N 1
ATOM 656 C CA . VAL A 1 85 ? -7.645 -1.238 -15.086 1 57.19 85 VAL A CA 1
ATOM 657 C C . VAL A 1 85 ? -6.242 -1.239 -14.484 1 57.19 85 VAL A C 1
ATOM 659 O O . VAL A 1 85 ? -5.246 -1.202 -15.211 1 57.19 85 VAL A O 1
ATOM 662 N N . SER A 1 86 ? -6.215 -0.946 -13.18 1 73.38 86 SER A N 1
ATOM 663 C CA . SER A 1 86 ? -4.965 -1.068 -12.438 1 73.38 86 SER A CA 1
ATOM 664 C C . SER A 1 86 ? -4.184 -2.301 -12.875 1 73.38 86 SER A C 1
ATOM 666 O O . SER A 1 86 ? -4.629 -3.432 -12.672 1 73.38 86 SER A O 1
ATOM 668 N N . ARG A 1 87 ? -3.137 -2.035 -13.797 1 86.88 87 ARG A N 1
ATOM 669 C CA . ARG A 1 87 ? -2.25 -3.119 -14.211 1 86.88 87 ARG A CA 1
ATOM 670 C C . ARG A 1 87 ? -1.111 -3.307 -13.211 1 86.88 87 ARG A C 1
ATOM 672 O O . ARG A 1 87 ? -0.614 -2.336 -12.641 1 86.88 87 ARG A O 1
ATOM 679 N N . PRO A 1 88 ? -0.722 -4.57 -13.156 1 92.38 88 PRO A N 1
ATOM 680 C CA . PRO A 1 88 ? 0.339 -4.84 -12.188 1 92.38 88 PRO A CA 1
ATOM 681 C C . PRO A 1 88 ? 1.669 -4.195 -12.57 1 92.38 88 PRO A C 1
ATOM 683 O O . PRO A 1 88 ? 2.553 -4.043 -11.719 1 92.38 88 PRO A O 1
ATOM 686 N N . ASP A 1 89 ? 1.804 -3.799 -13.852 1 92.88 89 ASP A N 1
ATOM 687 C CA . ASP A 1 89 ? 3.1 -3.312 -14.312 1 92.88 89 ASP A CA 1
ATOM 688 C C . ASP A 1 89 ? 3.078 -1.799 -14.516 1 92.88 89 ASP A C 1
ATOM 690 O O . ASP A 1 89 ? 3.955 -1.242 -15.18 1 92.88 89 ASP A O 1
ATOM 694 N N . MET A 1 90 ? 2.062 -1.151 -14.062 1 90.56 90 MET A N 1
ATOM 695 C CA . MET A 1 90 ? 2.012 0.305 -14.148 1 90.56 90 MET A CA 1
ATOM 696 C C . MET A 1 90 ? 2.855 0.942 -13.047 1 90.56 90 MET A C 1
ATOM 698 O O . MET A 1 90 ? 2.877 0.456 -11.914 1 90.56 90 MET A O 1
ATOM 702 N N . LEU A 1 91 ? 3.439 2.08 -13.375 1 92.12 91 LEU A N 1
ATOM 703 C CA . LEU A 1 91 ? 4.277 2.803 -12.422 1 92.12 91 LEU A CA 1
ATOM 704 C C . LEU A 1 91 ? 3.471 3.219 -11.195 1 92.12 91 LEU A C 1
ATOM 706 O O . LEU A 1 91 ? 2.336 3.684 -11.32 1 92.12 91 LEU A O 1
ATOM 710 N N . GLY A 1 92 ? 4.164 3.102 -9.969 1 92.12 92 GLY A N 1
ATOM 711 C CA . GLY A 1 92 ? 3.533 3.574 -8.75 1 92.12 92 GLY A CA 1
ATOM 712 C C . GLY A 1 92 ? 3.029 2.451 -7.863 1 92.12 92 GLY A C 1
ATOM 713 O O . GLY A 1 92 ? 3.486 1.312 -7.977 1 92.12 92 GLY A O 1
ATOM 714 N N . LEU A 1 93 ? 2.209 2.82 -6.902 1 93.69 93 LEU A N 1
ATOM 715 C CA . LEU A 1 93 ? 1.612 1.855 -5.984 1 93.69 93 LEU A CA 1
ATOM 716 C C . LEU A 1 93 ? 0.706 0.882 -6.73 1 93.69 93 LEU A C 1
ATOM 718 O O . LEU A 1 93 ? -0.229 1.301 -7.418 1 93.69 93 LEU A O 1
ATOM 722 N N . ARG A 1 94 ? 0.933 -0.448 -6.457 1 93.56 94 ARG A N 1
ATOM 723 C CA . ARG A 1 94 ? 0.22 -1.372 -7.332 1 93.56 94 ARG A CA 1
ATOM 724 C C . ARG A 1 94 ? -0.544 -2.414 -6.52 1 93.56 94 ARG A C 1
ATOM 726 O O . ARG A 1 94 ? -1.681 -2.756 -6.855 1 93.56 94 ARG A O 1
ATOM 733 N N . HIS A 1 95 ? 0.136 -3.076 -5.559 1 96.19 95 HIS A N 1
ATOM 734 C CA . HIS A 1 95 ? -0.664 -4.047 -4.82 1 96.19 95 HIS A CA 1
ATOM 735 C C . HIS A 1 95 ? -0.235 -4.117 -3.359 1 96.19 95 HIS A C 1
ATOM 737 O O . HIS A 1 95 ? 0.838 -3.625 -2.998 1 96.19 95 HIS A O 1
ATOM 743 N N . ILE A 1 96 ? -1.154 -4.625 -2.549 1 96.75 96 ILE A N 1
ATOM 744 C CA . ILE A 1 96 ? -0.905 -5.012 -1.165 1 96.75 96 ILE A CA 1
ATOM 745 C C . ILE A 1 96 ? -0.896 -6.531 -1.048 1 96.75 96 ILE A C 1
ATOM 747 O O . ILE A 1 96 ? -1.772 -7.207 -1.593 1 96.75 96 ILE A O 1
ATOM 751 N N . ALA A 1 97 ? 0.088 -6.996 -0.383 1 96.75 97 ALA A N 1
ATOM 752 C CA . ALA A 1 97 ? 0.177 -8.438 -0.176 1 96.75 97 ALA A CA 1
ATOM 753 C C . ALA A 1 97 ? -0.148 -8.805 1.269 1 96.75 97 ALA A C 1
ATOM 755 O O . ALA A 1 97 ? 0.392 -8.211 2.205 1 96.75 97 ALA A O 1
ATOM 756 N N . PHE A 1 98 ? -0.996 -9.75 1.391 1 94.62 98 PHE A N 1
ATOM 757 C CA . PHE A 1 98 ? -1.314 -10.32 2.695 1 94.62 98 PHE A CA 1
ATOM 758 C C . PHE A 1 98 ? -0.737 -11.727 2.83 1 94.62 98 PHE A C 1
ATOM 760 O O . PHE A 1 98 ? -0.917 -12.562 1.946 1 94.62 98 PHE A O 1
ATOM 767 N N . GLU A 1 99 ? -0.046 -11.898 3.891 1 94.19 99 GLU A N 1
ATOM 768 C CA . GLU A 1 99 ? 0.426 -13.242 4.223 1 94.19 99 GLU A CA 1
ATOM 769 C C . GLU A 1 99 ? -0.635 -14.023 4.992 1 94.19 99 GLU A C 1
ATOM 771 O O . GLU A 1 99 ? -1.205 -13.523 5.961 1 94.19 99 GLU A O 1
ATOM 776 N N . VAL A 1 100 ? -0.881 -15.211 4.496 1 93.06 100 VAL A N 1
ATOM 777 C CA . VAL A 1 100 ? -1.84 -16.078 5.164 1 93.06 100 VAL A CA 1
ATOM 778 C C . VAL A 1 100 ? -1.175 -17.422 5.504 1 93.06 100 VAL A C 1
ATOM 780 O O . VAL A 1 100 ? -0.163 -17.781 4.902 1 93.06 100 VAL A O 1
ATOM 783 N N . GLU A 1 101 ? -1.746 -18.062 6.457 1 90.88 101 GLU A N 1
ATOM 784 C CA . GLU A 1 101 ? -1.189 -19.344 6.871 1 90.88 101 GLU A CA 1
ATOM 785 C C . GLU A 1 101 ? -1.525 -20.438 5.867 1 90.88 101 GLU A C 1
ATOM 787 O O . GLU A 1 101 ? -0.685 -21.297 5.562 1 90.88 101 GLU A O 1
ATOM 792 N N . ASP A 1 102 ? -2.75 -20.469 5.438 1 92.38 102 ASP A N 1
ATOM 793 C CA . ASP A 1 102 ? -3.266 -21.469 4.508 1 92.38 102 ASP A CA 1
ATOM 794 C C . ASP A 1 102 ? -3.93 -20.812 3.301 1 92.38 102 ASP A C 1
ATOM 796 O O . ASP A 1 102 ? -5.086 -20.391 3.377 1 92.38 102 ASP A O 1
ATOM 800 N N . LEU A 1 103 ? -3.197 -20.844 2.176 1 94.81 103 LEU A N 1
ATOM 801 C CA . LEU A 1 103 ? -3.67 -20.156 0.98 1 94.81 103 LEU A CA 1
ATOM 802 C C . LEU A 1 103 ? -4.938 -20.812 0.443 1 94.81 103 LEU A C 1
ATOM 804 O O . LEU A 1 103 ? -5.91 -20.125 0.12 1 94.81 103 LEU A O 1
ATOM 808 N N . GLU A 1 104 ? -4.953 -22.094 0.346 1 92.19 104 GLU A N 1
ATOM 809 C CA . GLU A 1 104 ? -6.098 -22.812 -0.197 1 92.19 104 GLU A CA 1
ATOM 810 C C . GLU A 1 104 ? -7.352 -22.562 0.636 1 92.19 104 GLU A C 1
ATOM 812 O O . GLU A 1 104 ? -8.43 -22.344 0.088 1 92.19 104 GLU A O 1
ATOM 817 N N . ALA A 1 105 ? -7.176 -22.688 1.883 1 91.25 105 ALA A N 1
ATOM 818 C CA . ALA A 1 105 ? -8.305 -22.438 2.77 1 91.25 105 ALA A CA 1
ATOM 819 C C . ALA A 1 105 ? -8.836 -21.016 2.584 1 91.25 105 ALA A C 1
ATOM 821 O O . ALA A 1 105 ? -10.047 -20.781 2.598 1 91.25 105 ALA A O 1
ATOM 822 N N . THR A 1 106 ? -7.91 -20.078 2.453 1 91.19 106 THR A N 1
ATOM 823 C CA . THR A 1 106 ? -8.289 -18.688 2.25 1 91.19 106 THR A CA 1
ATOM 824 C C . THR A 1 106 ? -9.062 -18.516 0.943 1 91.19 106 THR A C 1
ATOM 826 O O . THR A 1 106 ? -10.102 -17.859 0.907 1 91.19 106 THR A O 1
ATOM 829 N N . LEU A 1 107 ? -8.609 -19.141 -0.038 1 91.69 107 LEU A N 1
ATOM 830 C CA . LEU A 1 107 ? -9.25 -19.031 -1.346 1 91.69 107 LEU A CA 1
ATOM 831 C C . LEU A 1 107 ? -10.641 -19.672 -1.327 1 91.69 107 LEU A C 1
ATOM 833 O O . LEU A 1 107 ? -11.562 -19.172 -1.975 1 91.69 107 LEU A O 1
ATOM 837 N N . GLN A 1 108 ? -10.727 -20.734 -0.658 1 90.38 108 GLN A N 1
ATOM 838 C CA . GLN A 1 108 ? -12.031 -21.375 -0.537 1 90.38 108 GLN A CA 1
ATOM 839 C C . GLN A 1 108 ? -13.039 -20.469 0.163 1 90.38 108 GLN A C 1
ATOM 841 O O . GLN A 1 108 ? -14.195 -20.359 -0.256 1 90.38 108 GLN A O 1
ATOM 846 N N . LYS A 1 109 ? -12.555 -19.906 1.181 1 86.31 109 LYS A N 1
ATOM 847 C CA . LYS A 1 109 ? -13.398 -18.953 1.883 1 86.31 109 LYS A CA 1
ATOM 848 C C . LYS A 1 109 ? -13.836 -17.812 0.955 1 86.31 109 LYS A C 1
ATOM 850 O O . LYS A 1 109 ? -14.984 -17.391 0.985 1 86.31 109 LYS A O 1
ATOM 855 N N . MET A 1 110 ? -12.969 -17.344 0.186 1 88.25 110 MET A N 1
ATOM 856 C CA . MET A 1 110 ? -13.25 -16.25 -0.749 1 88.25 110 MET A CA 1
ATOM 857 C C . MET A 1 110 ? -14.297 -16.672 -1.775 1 88.25 110 MET A C 1
ATOM 859 O O . MET A 1 110 ? -15.195 -15.906 -2.104 1 88.25 110 MET A O 1
ATOM 863 N N . LYS A 1 111 ? -14.125 -17.797 -2.236 1 88.81 111 LYS A N 1
ATOM 864 C CA . LYS A 1 111 ? -15.07 -18.328 -3.213 1 88.81 111 LYS A CA 1
ATOM 865 C C . LYS A 1 111 ? -16.5 -18.328 -2.654 1 88.81 111 LYS A C 1
ATOM 867 O O . LYS A 1 111 ? -17.453 -18.047 -3.377 1 88.81 111 LYS A O 1
ATOM 872 N N . GLU A 1 112 ? -16.578 -18.656 -1.444 1 88.81 112 GLU A N 1
ATOM 873 C CA . GLU A 1 112 ? -17.891 -18.688 -0.783 1 88.81 112 GLU A CA 1
ATOM 874 C C . GLU A 1 112 ? -18.516 -17.297 -0.756 1 88.81 112 GLU A C 1
ATOM 876 O O . GLU A 1 112 ? -19.734 -17.172 -0.668 1 88.81 112 GLU A O 1
ATOM 881 N N . PHE A 1 113 ? -17.703 -16.328 -0.894 1 84.88 113 PHE A N 1
ATOM 882 C CA . PHE A 1 113 ? -18.188 -14.945 -0.875 1 84.88 113 PHE A CA 1
ATOM 883 C C . PHE A 1 113 ? -18.281 -14.383 -2.289 1 84.88 113 PHE A C 1
ATOM 885 O O . PHE A 1 113 ? -18.5 -13.188 -2.473 1 84.88 113 PHE A O 1
ATOM 892 N N . GLY A 1 114 ? -17.969 -15.195 -3.221 1 88.31 114 GLY A N 1
ATOM 893 C CA . GLY A 1 114 ? -18.109 -14.797 -4.613 1 88.31 114 GLY A CA 1
ATOM 894 C C . GLY A 1 114 ? -16.906 -14.047 -5.145 1 88.31 114 GLY A C 1
ATOM 895 O O . GLY A 1 114 ? -17 -13.336 -6.145 1 88.31 114 GLY A O 1
ATOM 896 N N . ILE A 1 115 ? -15.852 -14.141 -4.488 1 87.5 115 ILE A N 1
ATOM 897 C CA . ILE A 1 115 ? -14.617 -13.484 -4.918 1 87.5 115 ILE A CA 1
ATOM 898 C C . ILE A 1 115 ? -13.703 -14.508 -5.598 1 87.5 115 ILE A C 1
ATOM 900 O O . ILE A 1 115 ? -13.383 -15.547 -5.02 1 87.5 115 ILE A O 1
ATOM 904 N N . GLU A 1 116 ? -13.336 -14.195 -6.809 1 90.19 116 GLU A N 1
ATOM 905 C CA . GLU A 1 116 ? -12.469 -15.102 -7.559 1 90.19 116 GLU A CA 1
ATOM 906 C C . GLU A 1 116 ? -11.086 -14.484 -7.777 1 90.19 116 GLU A C 1
ATOM 908 O O . GLU A 1 116 ? -10.977 -13.289 -8.07 1 90.19 116 GLU A O 1
ATOM 913 N N . PRO A 1 117 ? -10.07 -15.367 -7.652 1 92.69 117 PRO A N 1
ATOM 914 C CA . PRO A 1 117 ? -8.727 -14.859 -7.949 1 92.69 117 PRO A CA 1
ATOM 915 C C . PRO A 1 117 ? -8.523 -14.578 -9.438 1 92.69 117 PRO A C 1
ATOM 917 O O . PRO A 1 117 ? -9.32 -15.016 -10.266 1 92.69 117 PRO A O 1
ATOM 920 N N . LEU A 1 118 ? -7.555 -13.727 -9.727 1 90.62 118 LEU A N 1
ATOM 921 C CA . LEU A 1 118 ? -7.215 -13.398 -11.109 1 90.62 118 LEU A CA 1
ATOM 922 C C . LEU A 1 118 ? -6.543 -14.586 -11.797 1 90.62 118 LEU A C 1
ATOM 924 O O . LEU A 1 118 ? -6.559 -14.68 -13.023 1 90.62 118 LEU A O 1
ATOM 928 N N . SER A 1 119 ? -5.91 -15.375 -11 1 89 119 SER A N 1
ATOM 929 C CA . SER A 1 119 ? -5.262 -16.578 -11.5 1 89 119 SER A CA 1
ATOM 930 C C . SER A 1 119 ? -5.246 -17.688 -10.438 1 89 119 SER A C 1
ATOM 932 O O . SER A 1 119 ? -5.531 -17.422 -9.266 1 89 119 SER A O 1
ATOM 934 N N . ALA A 1 120 ? -4.914 -18.891 -10.953 1 91.56 120 ALA A N 1
ATOM 935 C CA . ALA A 1 120 ? -4.605 -19.953 -10 1 91.56 120 ALA A CA 1
ATOM 936 C C . ALA A 1 120 ? -3.363 -19.609 -9.18 1 91.56 120 ALA A C 1
ATOM 938 O O . ALA A 1 120 ? -2.512 -18.828 -9.625 1 91.56 120 ALA A O 1
ATOM 939 N N . PRO A 1 121 ? -3.371 -20.172 -7.934 1 96 121 PRO A N 1
ATOM 940 C CA . PRO A 1 121 ? -2.139 -19.969 -7.168 1 96 121 PRO A CA 1
ATOM 941 C C . PRO A 1 121 ? -0.902 -20.5 -7.891 1 96 121 PRO A C 1
ATOM 943 O O . PRO A 1 121 ? -0.969 -21.531 -8.57 1 96 121 PRO A O 1
ATOM 946 N N . VAL A 1 122 ? 0.175 -19.75 -7.766 1 97.06 122 VAL A N 1
ATOM 947 C CA . VAL A 1 122 ? 1.436 -20.156 -8.375 1 97.06 122 VAL A CA 1
ATOM 948 C C . VAL A 1 122 ? 2.531 -20.203 -7.309 1 97.06 122 VAL A C 1
ATOM 950 O O . VAL A 1 122 ? 2.48 -19.469 -6.324 1 97.06 122 VAL A O 1
ATOM 953 N N . ALA A 1 123 ? 3.492 -21.078 -7.574 1 96.31 123 ALA A N 1
ATOM 954 C CA . ALA A 1 123 ? 4.684 -21.141 -6.727 1 96.31 123 ALA A CA 1
ATOM 955 C C . ALA A 1 123 ? 5.82 -20.312 -7.32 1 96.31 123 ALA A C 1
ATOM 957 O O . ALA A 1 123 ? 6.082 -20.375 -8.523 1 96.31 123 ALA A O 1
ATOM 958 N N . VAL A 1 124 ? 6.375 -19.5 -6.449 1 96.38 124 VAL A N 1
ATOM 959 C CA . VAL A 1 124 ? 7.609 -18.828 -6.844 1 96.38 124 VAL A CA 1
ATOM 960 C C . VAL A 1 124 ? 8.742 -19.844 -6.938 1 96.38 124 VAL A C 1
ATOM 962 O O . VAL A 1 124 ? 8.938 -20.656 -6.023 1 96.38 124 VAL A O 1
ATOM 965 N N . PRO A 1 125 ? 9.477 -19.844 -8 1 96.19 125 PRO A N 1
ATOM 966 C CA . PRO A 1 125 ? 10.438 -20.922 -8.25 1 96.19 125 PRO A CA 1
ATOM 967 C C . PRO A 1 125 ? 11.742 -20.734 -7.48 1 96.19 125 PRO A C 1
ATOM 969 O O . PRO A 1 125 ? 12.773 -21.281 -7.871 1 96.19 125 PRO A O 1
ATOM 972 N N . PHE A 1 126 ? 11.82 -19.906 -6.551 1 93.5 126 PHE A N 1
ATOM 973 C CA . PHE A 1 126 ? 12.984 -19.703 -5.695 1 93.5 126 PHE A CA 1
ATOM 974 C C . PHE A 1 126 ? 12.555 -19.375 -4.27 1 93.5 126 PHE A C 1
ATOM 976 O O . PHE A 1 126 ? 11.406 -19.016 -4.027 1 93.5 126 PHE A O 1
ATOM 983 N N . ARG A 1 127 ? 13.492 -19.578 -3.35 1 92.5 127 ARG A N 1
ATOM 984 C CA . ARG A 1 127 ? 13.242 -19.234 -1.953 1 92.5 127 ARG A CA 1
ATOM 985 C C . ARG A 1 127 ? 13.305 -17.734 -1.734 1 92.5 127 ARG A C 1
ATOM 987 O O . ARG A 1 127 ? 14.188 -17.062 -2.273 1 92.5 127 ARG A O 1
ATOM 994 N N . VAL A 1 128 ? 12.352 -17.234 -1.012 1 90.44 128 VAL A N 1
ATOM 995 C CA . VAL A 1 128 ? 12.344 -15.828 -0.65 1 90.44 128 VAL A CA 1
ATOM 996 C C . VAL A 1 128 ? 13.102 -15.625 0.662 1 90.44 128 VAL A C 1
ATOM 998 O O . VAL A 1 128 ? 12.492 -15.523 1.728 1 90.44 128 VAL A O 1
ATOM 1001 N N . GLY A 1 129 ? 14.367 -15.578 0.576 1 84.56 129 GLY A N 1
ATOM 1002 C CA . GLY A 1 129 ? 15.203 -15.453 1.76 1 84.56 129 GLY A CA 1
ATOM 1003 C C . GLY A 1 129 ? 14.867 -16.469 2.838 1 84.56 129 GLY A C 1
ATOM 1004 O O . GLY A 1 129 ? 14.773 -17.656 2.566 1 84.56 129 GLY A O 1
ATOM 1005 N N . ALA A 1 130 ? 14.68 -15.922 4.016 1 84.31 130 ALA A N 1
ATOM 1006 C CA . ALA A 1 130 ? 14.445 -16.781 5.18 1 84.31 130 ALA A CA 1
ATOM 1007 C C . ALA A 1 130 ? 12.984 -17.203 5.258 1 84.31 130 ALA A C 1
ATOM 1009 O O . ALA A 1 130 ? 12.633 -18.109 6.02 1 84.31 130 ALA A O 1
ATOM 1010 N N . LEU A 1 131 ? 12.156 -16.656 4.438 1 87.5 131 LEU A N 1
ATOM 1011 C CA . LEU A 1 131 ? 10.727 -16.938 4.492 1 87.5 131 LEU A CA 1
ATOM 1012 C C . LEU A 1 131 ? 10.414 -18.281 3.832 1 87.5 131 LEU A C 1
ATOM 1014 O O . LEU A 1 131 ? 9.359 -18.875 4.082 1 87.5 131 LEU A O 1
ATOM 1018 N N . GLY A 1 132 ? 11.352 -18.688 2.928 1 92.06 132 GLY A N 1
ATOM 1019 C CA . GLY A 1 132 ? 11.164 -19.984 2.285 1 92.06 132 GLY A CA 1
ATOM 1020 C C . GLY A 1 132 ? 10.445 -19.891 0.953 1 92.06 132 GLY A C 1
ATOM 1021 O O . GLY A 1 132 ? 10.656 -18.938 0.195 1 92.06 132 GLY A O 1
ATOM 1022 N N . THR A 1 133 ? 9.727 -21 0.687 1 94.75 133 THR A N 1
ATOM 1023 C CA . THR A 1 133 ? 8.992 -21.062 -0.575 1 94.75 133 THR A CA 1
ATOM 1024 C C . THR A 1 133 ? 7.68 -20.297 -0.479 1 94.75 133 THR A C 1
ATOM 1026 O O . THR A 1 133 ? 6.984 -20.375 0.538 1 94.75 133 THR A O 1
ATOM 1029 N N . LYS A 1 134 ? 7.395 -19.656 -1.557 1 96.44 134 LYS A N 1
ATOM 1030 C CA . LYS A 1 134 ? 6.211 -18.797 -1.572 1 96.44 134 LYS A CA 1
ATOM 1031 C C . LYS A 1 134 ? 5.18 -19.312 -2.576 1 96.44 134 LYS A C 1
ATOM 1033 O O . LYS A 1 134 ? 5.523 -19.641 -3.713 1 96.44 134 LYS A O 1
ATOM 1038 N N . LEU A 1 135 ? 4.004 -19.453 -2.189 1 96.94 135 LEU A N 1
ATOM 1039 C CA . LEU A 1 135 ? 2.82 -19.625 -3.023 1 96.94 135 LEU A CA 1
ATOM 1040 C C . LEU A 1 135 ? 1.945 -18.375 -2.992 1 96.94 135 LEU A C 1
ATOM 1042 O O . LEU A 1 135 ? 1.725 -17.797 -1.927 1 96.94 135 LEU A O 1
ATOM 1046 N N . LEU A 1 136 ? 1.464 -18.016 -4.203 1 97.75 136 LEU A N 1
ATOM 1047 C CA . LEU A 1 136 ? 0.699 -16.766 -4.184 1 97.75 136 LEU A CA 1
ATOM 1048 C C . LEU A 1 136 ? -0.318 -16.734 -5.32 1 97.75 136 LEU A C 1
ATOM 1050 O O . LEU A 1 136 ? -0.215 -17.516 -6.273 1 97.75 136 LEU A O 1
ATOM 1054 N N . CYS A 1 137 ? -1.273 -15.852 -5.215 1 96.19 137 CYS A N 1
ATOM 1055 C CA . CYS A 1 137 ? -2.152 -15.445 -6.305 1 96.19 137 CYS A CA 1
ATOM 1056 C C . CYS A 1 137 ? -2.629 -14.008 -6.117 1 96.19 137 CYS A C 1
ATOM 1058 O O . CYS A 1 137 ? -2.514 -13.453 -5.023 1 96.19 137 CYS A O 1
ATOM 1060 N N . TYR A 1 138 ? -3.043 -13.43 -7.234 1 96.25 138 TYR A N 1
ATOM 1061 C CA . TYR A 1 138 ? -3.604 -12.078 -7.223 1 96.25 138 TYR A CA 1
ATOM 1062 C C . TYR A 1 138 ? -5.125 -12.125 -7.27 1 96.25 138 TYR A C 1
ATOM 1064 O O . TYR A 1 138 ? -5.711 -13.031 -7.859 1 96.25 138 TYR A O 1
ATOM 1072 N N . LEU A 1 139 ? -5.727 -11.188 -6.707 1 93.75 139 LEU A N 1
ATOM 1073 C CA . LEU A 1 139 ? -7.141 -10.875 -6.875 1 93.75 139 LEU A CA 1
ATOM 1074 C C . LEU A 1 139 ? -7.371 -9.375 -6.906 1 93.75 139 LEU A C 1
ATOM 1076 O O . LEU A 1 139 ? -6.43 -8.594 -6.75 1 93.75 139 LEU A O 1
ATOM 1080 N N . ARG A 1 140 ? -8.617 -9.031 -7.176 1 92.62 140 ARG A N 1
ATOM 1081 C CA . ARG A 1 140 ? -9 -7.625 -7.129 1 92.62 140 ARG A CA 1
ATOM 1082 C C . ARG A 1 140 ? -9.969 -7.359 -5.988 1 92.62 140 ARG A C 1
ATOM 1084 O O . ARG A 1 140 ? -10.891 -8.148 -5.75 1 92.62 140 ARG A O 1
ATOM 1091 N N . ASP A 1 141 ? -9.68 -6.27 -5.301 1 92.75 141 ASP A N 1
ATOM 1092 C CA . ASP A 1 141 ? -10.664 -5.859 -4.305 1 92.75 141 ASP A CA 1
ATOM 1093 C C . ASP A 1 141 ? -11.875 -5.195 -4.969 1 92.75 141 ASP A C 1
ATOM 1095 O O . ASP A 1 141 ? -11.93 -5.086 -6.195 1 92.75 141 ASP A O 1
ATOM 1099 N N . PRO A 1 142 ? -12.883 -4.742 -4.266 1 91.56 142 PRO A N 1
ATOM 1100 C CA . PRO A 1 142 ? -14.133 -4.258 -4.852 1 91.56 142 PRO A CA 1
ATOM 1101 C C . PRO A 1 142 ? -13.922 -3.086 -5.809 1 91.56 142 PRO A C 1
ATOM 1103 O O . PRO A 1 142 ? -14.742 -2.855 -6.699 1 91.56 142 PRO A O 1
ATOM 1106 N N . ASP A 1 143 ? -12.852 -2.303 -5.594 1 92.06 143 ASP A N 1
ATOM 1107 C CA . ASP A 1 143 ? -12.617 -1.135 -6.438 1 92.06 143 ASP A CA 1
ATOM 1108 C C . ASP A 1 143 ? -11.508 -1.402 -7.449 1 92.06 143 ASP A C 1
ATOM 1110 O O . ASP A 1 143 ? -10.992 -0.471 -8.07 1 92.06 143 ASP A O 1
ATOM 1114 N N . GLY A 1 144 ? -11.094 -2.629 -7.539 1 90.38 144 GLY A N 1
ATOM 1115 C CA . GLY A 1 144 ? -10.188 -3.016 -8.602 1 90.38 144 GLY A CA 1
ATOM 1116 C C . GLY A 1 144 ? -8.727 -2.998 -8.188 1 90.38 144 GLY A C 1
ATOM 1117 O O . GLY A 1 144 ? -7.836 -3.236 -9 1 90.38 144 GLY A O 1
ATOM 1118 N N . VAL A 1 145 ? -8.453 -2.727 -6.996 1 92.75 145 VAL A N 1
ATOM 1119 C CA . VAL A 1 145 ? -7.086 -2.752 -6.488 1 92.75 145 VAL A CA 1
ATOM 1120 C C . VAL A 1 145 ? -6.566 -4.188 -6.477 1 92.75 145 VAL A C 1
ATOM 1122 O O . VAL A 1 145 ? -7.27 -5.105 -6.051 1 92.75 145 VAL A O 1
ATOM 1125 N N . ILE A 1 146 ? -5.348 -4.367 -6.934 1 94.69 146 ILE A N 1
ATOM 1126 C CA . ILE A 1 146 ? -4.742 -5.691 -6.906 1 94.69 146 ILE A CA 1
ATOM 1127 C C . ILE A 1 146 ? -4.316 -6.035 -5.48 1 94.69 146 ILE A C 1
ATOM 1129 O O . ILE A 1 146 ? -3.682 -5.223 -4.801 1 94.69 146 ILE A O 1
ATOM 1133 N N . VAL A 1 147 ? -4.738 -7.172 -5.055 1 95.75 147 VAL A N 1
ATOM 1134 C CA . VAL A 1 147 ? -4.336 -7.734 -3.771 1 95.75 147 VAL A CA 1
ATOM 1135 C C . VAL A 1 147 ? -3.656 -9.086 -3.986 1 95.75 147 VAL A C 1
ATOM 1137 O O . VAL A 1 147 ? -4.125 -9.906 -4.777 1 95.75 147 VAL A O 1
ATOM 1140 N N . GLU A 1 148 ? -2.547 -9.211 -3.314 1 97.31 148 GLU A N 1
ATOM 1141 C CA . GLU A 1 148 ? -1.839 -10.492 -3.328 1 97.31 148 GLU A CA 1
ATOM 1142 C C . GLU A 1 148 ? -2.105 -11.281 -2.053 1 97.31 148 GLU A C 1
ATOM 1144 O O . GLU A 1 148 ? -2.066 -10.727 -0.951 1 97.31 148 GLU A O 1
ATOM 1149 N N . ILE A 1 149 ? -2.445 -12.539 -2.229 1 96.69 149 ILE A N 1
ATOM 1150 C CA . ILE A 1 149 ? -2.443 -13.484 -1.115 1 96.69 149 ILE A CA 1
ATOM 1151 C C . ILE A 1 149 ? -1.223 -14.391 -1.215 1 96.69 149 ILE A C 1
ATOM 1153 O O . ILE A 1 149 ? -0.988 -15.016 -2.252 1 96.69 149 ILE A O 1
ATOM 1157 N N . ALA A 1 150 ? -0.493 -14.43 -0.124 1 96.69 150 ALA A N 1
ATOM 1158 C CA . ALA A 1 150 ? 0.767 -15.164 -0.148 1 96.69 150 ALA A CA 1
ATOM 1159 C C . ALA A 1 150 ? 0.875 -16.109 1.052 1 96.69 150 ALA A C 1
ATOM 1161 O O . ALA A 1 150 ? 0.488 -15.742 2.166 1 96.69 150 ALA A O 1
ATOM 1162 N N . ALA A 1 151 ? 1.346 -17.266 0.833 1 96.44 151 ALA A N 1
ATOM 1163 C CA . ALA A 1 151 ? 1.717 -18.219 1.878 1 96.44 151 ALA A CA 1
ATOM 1164 C C . ALA A 1 151 ? 3.176 -18.641 1.741 1 96.44 151 ALA A C 1
ATOM 1166 O O . ALA A 1 151 ? 3.662 -18.875 0.63 1 96.44 151 ALA A O 1
ATOM 1167 N N . TYR A 1 152 ? 3.826 -18.656 2.865 1 94.75 152 TYR A N 1
ATOM 1168 C CA . TYR A 1 152 ? 5.223 -19.078 2.896 1 94.75 152 TYR A CA 1
ATOM 1169 C C . TYR A 1 152 ? 5.371 -20.438 3.59 1 94.75 152 TYR A C 1
ATOM 1171 O O . TYR A 1 152 ? 4.672 -20.719 4.562 1 94.75 152 TYR A O 1
ATOM 1179 N N . HIS A 1 153 ? 6.215 -21.234 3.01 1 91.94 153 HIS A N 1
ATOM 1180 C CA . HIS A 1 153 ? 6.547 -22.516 3.596 1 91.94 153 HIS A CA 1
ATOM 1181 C C . HIS A 1 153 ? 8.055 -22.688 3.742 1 91.94 153 HIS A C 1
ATOM 1183 O O . HIS A 1 153 ? 8.812 -22.406 2.811 1 91.94 153 HIS A O 1
ATOM 1189 N N . ASN A 1 154 ? 8.523 -22.828 5.004 1 81.5 154 ASN A N 1
ATOM 1190 C CA . ASN A 1 154 ? 9.938 -23.078 5.25 1 81.5 154 ASN A CA 1
ATOM 1191 C C . ASN A 1 154 ? 10.266 -24.562 5.191 1 81.5 154 ASN A C 1
ATOM 1193 O O . ASN A 1 154 ? 9.719 -25.359 5.961 1 81.5 154 ASN A O 1
ATOM 1197 N N . ASP A 1 155 ? 10.5 -25.141 4.043 1 60.59 155 ASP A N 1
ATOM 1198 C CA . ASP A 1 155 ? 10.906 -26.547 4.012 1 60.59 155 ASP A CA 1
ATOM 1199 C C . ASP A 1 155 ? 12.273 -26.734 4.668 1 60.59 155 ASP A C 1
ATOM 1201 O O . ASP A 1 155 ? 13.086 -25.812 4.691 1 60.59 155 ASP A O 1
ATOM 1205 N N . MET B 1 1 ? -2.961 -13.859 9.805 1 83.88 1 MET B N 1
ATOM 1206 C CA . MET B 1 1 ? -2.873 -13.016 8.625 1 83.88 1 MET B CA 1
ATOM 1207 C C . MET B 1 1 ? -2.199 -11.688 8.953 1 83.88 1 MET B C 1
ATOM 1209 O O . MET B 1 1 ? -2.436 -11.109 10.016 1 83.88 1 MET B O 1
ATOM 1213 N N . LYS B 1 2 ? -1.363 -11.219 8.094 1 88.06 2 LYS B N 1
ATOM 1214 C CA . LYS B 1 2 ? -0.72 -9.914 8.242 1 88.06 2 LYS B CA 1
ATOM 1215 C C . LYS B 1 2 ? -0.439 -9.281 6.887 1 88.06 2 LYS B C 1
ATOM 1217 O O . LYS B 1 2 ? -0.408 -9.969 5.867 1 88.06 2 LYS B O 1
ATOM 1222 N N . ILE B 1 3 ? -0.288 -7.988 6.902 1 92.81 3 ILE B N 1
ATOM 1223 C CA . ILE B 1 3 ? 0.211 -7.324 5.703 1 92.81 3 ILE B CA 1
ATOM 1224 C C . ILE B 1 3 ? 1.689 -7.648 5.508 1 92.81 3 ILE B C 1
ATOM 1226 O O . ILE B 1 3 ? 2.523 -7.309 6.352 1 92.81 3 ILE B O 1
ATOM 1230 N N . ASP B 1 4 ? 1.936 -8.312 4.488 1 92.5 4 ASP B N 1
ATOM 1231 C CA . ASP B 1 4 ? 3.291 -8.773 4.199 1 92.5 4 ASP B CA 1
ATOM 1232 C C . ASP B 1 4 ? 4.125 -7.66 3.562 1 92.5 4 ASP B C 1
ATOM 1234 O O . ASP B 1 4 ? 5.254 -7.402 3.986 1 92.5 4 ASP B O 1
ATOM 1238 N N . HIS B 1 5 ? 3.627 -7.094 2.506 1 95.25 5 HIS B N 1
ATOM 1239 C CA . HIS B 1 5 ? 4.355 -6.016 1.849 1 95.25 5 HIS B CA 1
ATOM 1240 C C . HIS B 1 5 ? 3.426 -5.172 0.979 1 95.25 5 HIS B C 1
ATOM 1242 O O . HIS B 1 5 ? 2.281 -5.559 0.731 1 95.25 5 HIS B O 1
ATOM 1248 N N . ILE B 1 6 ? 3.922 -4.027 0.627 1 97 6 ILE B N 1
ATOM 1249 C CA . ILE B 1 6 ? 3.318 -3.141 -0.363 1 97 6 ILE B CA 1
ATOM 1250 C C . ILE B 1 6 ? 4.227 -3.039 -1.585 1 97 6 ILE B C 1
ATOM 1252 O O . ILE B 1 6 ? 5.438 -2.846 -1.452 1 97 6 ILE B O 1
ATOM 1256 N N . ASN B 1 7 ? 3.566 -3.111 -2.693 1 97.38 7 ASN B N 1
ATOM 1257 C CA . ASN B 1 7 ? 4.34 -3.145 -3.93 1 97.38 7 ASN B CA 1
ATOM 1258 C C . ASN B 1 7 ? 4.312 -1.797 -4.645 1 97.38 7 ASN B C 1
ATOM 1260 O O . ASN B 1 7 ? 3.256 -1.175 -4.77 1 97.38 7 ASN B O 1
ATOM 1264 N N . LEU B 1 8 ? 5.438 -1.373 -5.105 1 96.38 8 LEU B N 1
ATOM 1265 C CA . LEU B 1 8 ? 5.617 -0.24 -6.008 1 96.38 8 LEU B CA 1
ATOM 1266 C C . LEU B 1 8 ? 6.348 -0.667 -7.277 1 96.38 8 LEU B C 1
ATOM 1268 O O . LEU B 1 8 ? 7.445 -1.229 -7.207 1 96.38 8 LEU B O 1
ATOM 1272 N N . VAL B 1 9 ? 5.723 -0.384 -8.359 1 96.06 9 VAL B N 1
ATOM 1273 C CA . VAL B 1 9 ? 6.457 -0.467 -9.617 1 96.06 9 VAL B CA 1
ATOM 1274 C C . VAL B 1 9 ? 7.191 0.846 -9.875 1 96.06 9 VAL B C 1
ATOM 1276 O O . VAL B 1 9 ? 6.598 1.923 -9.812 1 96.06 9 VAL B O 1
ATOM 1279 N N . VAL B 1 10 ? 8.445 0.751 -10.156 1 96.25 10 VAL B N 1
ATOM 1280 C CA . VAL B 1 10 ? 9.273 1.949 -10.203 1 96.25 10 VAL B CA 1
ATOM 1281 C C . VAL B 1 10 ? 10.016 2.014 -11.539 1 96.25 10 VAL B C 1
ATOM 1283 O O . VAL B 1 10 ? 10.234 0.987 -12.18 1 96.25 10 VAL B O 1
ATOM 1286 N N . ALA B 1 11 ? 10.383 3.23 -11.938 1 94.94 11 ALA B N 1
ATOM 1287 C CA . ALA B 1 11 ? 11.109 3.447 -13.188 1 94.94 11 ALA B CA 1
ATOM 1288 C C . ALA B 1 11 ? 12.586 3.092 -13.023 1 94.94 11 ALA B C 1
ATOM 1290 O O . ALA B 1 11 ? 13.234 2.674 -13.984 1 94.94 11 ALA B O 1
ATOM 1291 N N . ASP B 1 12 ? 13.102 3.312 -11.836 1 96.12 12 ASP B N 1
ATOM 1292 C CA . ASP B 1 12 ? 14.508 3.107 -11.5 1 96.12 12 ASP B CA 1
ATOM 1293 C C . ASP B 1 12 ? 14.656 2.574 -10.078 1 96.12 12 ASP B C 1
ATOM 1295 O O . ASP B 1 12 ? 14.414 3.293 -9.109 1 96.12 12 ASP B O 1
ATOM 1299 N N . LEU B 1 13 ? 15.156 1.278 -10.016 1 97.56 13 LEU B N 1
ATOM 1300 C CA . LEU B 1 13 ? 15.227 0.58 -8.734 1 97.56 13 LEU B CA 1
ATOM 1301 C C . LEU B 1 13 ? 16.156 1.312 -7.766 1 97.56 13 LEU B C 1
ATOM 1303 O O . LEU B 1 13 ? 15.797 1.535 -6.609 1 97.56 13 LEU B O 1
ATOM 1307 N N . GLU B 1 14 ? 17.297 1.689 -8.234 1 98 14 GLU B N 1
ATOM 1308 C CA . GLU B 1 14 ? 18.297 2.305 -7.367 1 98 14 GLU B CA 1
ATOM 1309 C C . GLU B 1 14 ? 17.844 3.676 -6.879 1 98 14 GLU B C 1
ATOM 1311 O O . GLU B 1 14 ? 18.031 4.02 -5.711 1 98 14 GLU B O 1
ATOM 1316 N N . ARG B 1 15 ? 17.297 4.438 -7.75 1 96.06 15 ARG B N 1
ATOM 1317 C CA . ARG B 1 15 ? 16.797 5.758 -7.379 1 96.06 15 ARG B CA 1
ATOM 1318 C C . ARG B 1 15 ? 15.719 5.656 -6.309 1 96.06 15 ARG B C 1
ATOM 1320 O O . ARG B 1 15 ? 15.734 6.402 -5.328 1 96.06 15 ARG B O 1
ATOM 1327 N N . SER B 1 16 ? 14.781 4.789 -6.559 1 96.75 16 SER B N 1
ATOM 1328 C CA . SER B 1 16 ? 13.703 4.605 -5.594 1 96.75 16 SER B CA 1
ATOM 1329 C C . SER B 1 16 ? 14.234 4.059 -4.27 1 96.75 16 SER B C 1
ATOM 1331 O O . SER B 1 16 ? 13.859 4.535 -3.199 1 96.75 16 SER B O 1
ATOM 1333 N N . ALA B 1 17 ? 15.102 3.059 -4.34 1 97.81 17 ALA B N 1
ATOM 1334 C CA . ALA B 1 17 ? 15.68 2.498 -3.125 1 97.81 17 ALA B CA 1
ATOM 1335 C C . ALA B 1 17 ? 16.406 3.572 -2.316 1 97.81 17 ALA B C 1
ATOM 1337 O O . ALA B 1 17 ? 16.219 3.668 -1.1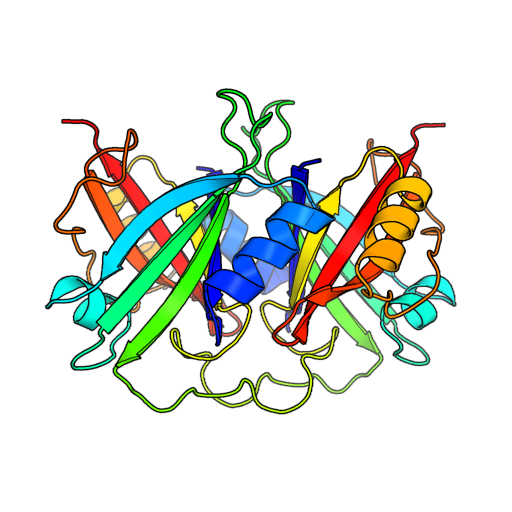01 1 97.81 17 ALA B O 1
ATOM 1338 N N . ALA B 1 18 ? 17.172 4.367 -2.959 1 95.56 18 ALA B N 1
ATOM 1339 C CA . ALA B 1 18 ? 17.922 5.426 -2.299 1 95.56 18 ALA B CA 1
ATOM 1340 C C . ALA B 1 18 ? 16.984 6.398 -1.576 1 95.56 18 ALA B C 1
ATOM 1342 O O . ALA B 1 18 ? 17.297 6.855 -0.474 1 95.56 18 ALA B O 1
ATOM 1343 N N . PHE B 1 19 ? 15.93 6.676 -2.182 1 94.06 19 PHE B N 1
ATOM 1344 C CA . PHE B 1 19 ? 14.953 7.57 -1.572 1 94.06 19 PHE B CA 1
ATOM 1345 C C . PHE B 1 19 ? 14.445 7 -0.253 1 94.06 19 PHE B C 1
ATOM 1347 O O . PHE B 1 19 ? 14.516 7.66 0.785 1 94.06 19 PHE B O 1
ATOM 1354 N N . TYR B 1 20 ? 13.93 5.82 -0.279 1 95.12 20 TYR B N 1
ATOM 1355 C CA . TYR B 1 20 ? 13.32 5.219 0.904 1 95.12 20 TYR B CA 1
ATOM 1356 C C . TYR B 1 20 ? 14.375 4.938 1.972 1 95.12 20 TYR B C 1
ATOM 1358 O O . TYR B 1 20 ? 14.086 5.012 3.168 1 95.12 20 TYR B O 1
ATOM 1366 N N . GLU B 1 21 ? 15.586 4.598 1.534 1 93.44 21 GLU B N 1
ATOM 1367 C CA . GLU B 1 21 ? 16.688 4.422 2.479 1 93.44 21 GLU B CA 1
ATOM 1368 C C . GLU B 1 21 ? 17.031 5.734 3.186 1 93.44 21 GLU B C 1
ATOM 1370 O O . GLU B 1 21 ? 17.172 5.762 4.41 1 93.44 21 GLU B O 1
ATOM 1375 N N . THR B 1 22 ? 17.125 6.742 2.414 1 89.56 22 THR B N 1
ATOM 1376 C CA . THR B 1 22 ? 17.547 8.031 2.941 1 89.56 22 THR B CA 1
ATOM 1377 C C . THR B 1 22 ? 16.469 8.641 3.828 1 89.56 22 THR B C 1
ATOM 1379 O O . THR B 1 22 ? 16.75 9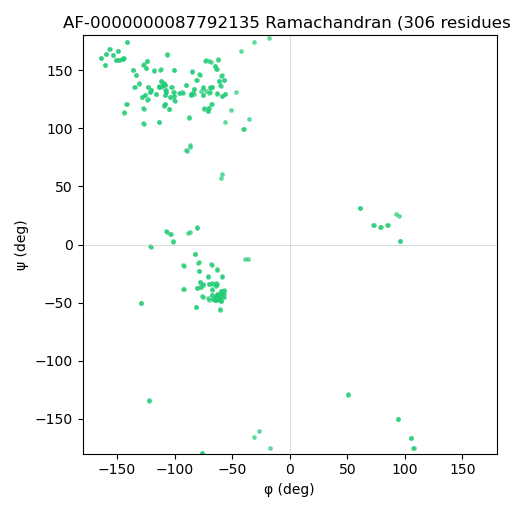.102 4.938 1 89.56 22 THR B O 1
ATOM 1382 N N . VAL B 1 23 ? 15.297 8.633 3.365 1 88.88 23 VAL B N 1
ATOM 1383 C CA . VAL B 1 23 ? 14.227 9.367 4.027 1 88.88 23 VAL B CA 1
ATOM 1384 C C . VAL B 1 23 ? 13.703 8.562 5.215 1 88.88 23 VAL B C 1
ATOM 1386 O O . VAL B 1 23 ? 13.414 9.125 6.273 1 88.88 23 VAL B O 1
ATOM 1389 N N . PHE B 1 24 ? 13.633 7.242 5.082 1 90.81 24 PHE B N 1
ATOM 1390 C CA . PHE B 1 24 ? 12.906 6.484 6.09 1 90.81 24 PHE B CA 1
ATOM 1391 C C . PHE B 1 24 ? 13.812 5.457 6.754 1 90.81 24 PHE B C 1
ATOM 1393 O O . PHE B 1 24 ? 13.383 4.723 7.648 1 90.81 24 PHE B O 1
ATOM 1400 N N . GLY B 1 25 ? 15.016 5.379 6.34 1 89.75 25 GLY B N 1
ATOM 1401 C CA . GLY B 1 25 ? 15.984 4.5 6.977 1 89.75 25 GLY B CA 1
ATOM 1402 C C . GLY B 1 25 ? 15.734 3.029 6.691 1 89.75 25 GLY B C 1
ATOM 1403 O O . GLY B 1 25 ? 16.188 2.16 7.438 1 89.75 25 GLY B O 1
ATOM 1404 N N . LEU B 1 26 ? 14.938 2.748 5.68 1 92.62 26 LEU B N 1
ATOM 1405 C CA . LEU B 1 26 ? 14.742 1.356 5.289 1 92.62 26 LEU B CA 1
ATOM 1406 C C . LEU B 1 26 ? 16.047 0.755 4.762 1 92.62 26 LEU B C 1
ATOM 1408 O O . LEU B 1 26 ? 16.922 1.482 4.305 1 92.62 26 LEU B O 1
ATOM 1412 N N . LYS B 1 27 ? 16.062 -0.569 4.934 1 94.69 27 LYS B N 1
ATOM 1413 C CA . LYS B 1 27 ? 17.266 -1.26 4.465 1 94.69 27 LYS B CA 1
ATOM 1414 C C . LYS B 1 27 ? 16.922 -2.248 3.354 1 94.69 27 LYS B C 1
ATOM 1416 O O . LYS B 1 27 ? 15.867 -2.871 3.371 1 94.69 27 LYS B O 1
ATOM 1421 N N . ARG B 1 28 ? 17.922 -2.408 2.496 1 95.56 28 ARG B N 1
ATOM 1422 C CA . ARG B 1 28 ? 17.766 -3.365 1.406 1 95.56 28 ARG B CA 1
ATOM 1423 C C . ARG B 1 28 ? 17.75 -4.797 1.931 1 95.56 28 ARG B C 1
ATOM 1425 O O . ARG B 1 28 ? 18.562 -5.148 2.797 1 95.56 28 ARG B O 1
ATOM 1432 N N . GLY B 1 29 ? 16.875 -5.531 1.453 1 93.88 29 GLY B N 1
ATOM 1433 C CA . GLY B 1 29 ? 16.75 -6.941 1.786 1 93.88 29 GLY B CA 1
ATOM 1434 C C . GLY B 1 29 ? 16.828 -7.848 0.571 1 93.88 29 GLY B C 1
ATOM 1435 O O . GLY B 1 29 ? 17.703 -7.68 -0.284 1 93.88 29 GLY B O 1
ATOM 1436 N N . PHE B 1 30 ? 15.945 -8.789 0.496 1 94.19 30 PHE B N 1
ATOM 1437 C CA . PHE B 1 30 ? 15.883 -9.789 -0.559 1 94.19 30 PHE B CA 1
ATOM 1438 C C . PHE B 1 30 ? 15.688 -9.133 -1.92 1 94.19 30 PHE B C 1
ATOM 1440 O O . PHE B 1 30 ? 14.914 -8.188 -2.051 1 94.19 30 PHE B O 1
ATOM 1447 N N . SER B 1 31 ? 16.406 -9.602 -2.898 1 96.88 31 SER B N 1
ATOM 1448 C CA . SER B 1 31 ? 16.266 -9.188 -4.289 1 96.88 31 SER B CA 1
ATOM 1449 C C . SER B 1 31 ? 16.297 -10.391 -5.227 1 96.88 31 SER B C 1
ATOM 1451 O O . SER B 1 31 ? 16.922 -11.406 -4.918 1 96.88 31 SER B O 1
ATOM 1453 N N . ALA B 1 32 ? 15.602 -10.266 -6.344 1 97.75 32 ALA B N 1
ATOM 1454 C CA . ALA B 1 32 ? 15.586 -11.367 -7.297 1 97.75 32 ALA B CA 1
ATOM 1455 C C . ALA B 1 32 ? 15.156 -10.898 -8.68 1 97.75 32 ALA B C 1
ATOM 1457 O O . ALA B 1 32 ? 14.461 -9.883 -8.812 1 97.75 32 ALA B O 1
ATOM 1458 N N . ARG B 1 33 ? 15.602 -11.656 -9.664 1 97.81 33 ARG B N 1
ATOM 1459 C CA . ARG B 1 33 ? 15.039 -11.539 -11 1 97.81 33 ARG B CA 1
ATOM 1460 C C . ARG B 1 33 ? 13.758 -12.359 -11.133 1 97.81 33 ARG B C 1
ATOM 1462 O O . ARG B 1 33 ? 13.703 -13.5 -10.672 1 97.81 33 ARG B O 1
ATOM 1469 N N . LEU B 1 34 ? 12.773 -11.719 -11.711 1 98 34 LEU B N 1
ATOM 1470 C CA . LEU B 1 34 ? 11.484 -12.367 -11.906 1 98 34 LEU B CA 1
ATOM 1471 C C . LEU B 1 34 ? 11.258 -12.688 -13.375 1 98 34 LEU B C 1
ATOM 1473 O O . LEU B 1 34 ? 11.266 -11.797 -14.227 1 98 34 LEU B O 1
ATOM 1477 N N . GLU B 1 35 ? 11.078 -13.898 -13.625 1 97.88 35 GLU B N 1
ATOM 1478 C CA . GLU B 1 35 ? 10.82 -14.359 -14.992 1 97.88 35 GLU B CA 1
ATOM 1479 C C . GLU B 1 35 ? 10.25 -15.773 -15 1 97.88 35 GLU B C 1
ATOM 1481 O O . GLU B 1 35 ? 10.352 -16.5 -14.008 1 97.88 35 GLU B O 1
ATOM 1486 N N . GLY B 1 36 ? 9.633 -16.094 -16.109 1 97.31 36 GLY B N 1
ATOM 1487 C CA . GLY B 1 36 ? 9.109 -17.438 -16.281 1 97.31 36 GLY B CA 1
ATOM 1488 C C . GLY B 1 36 ? 7.598 -17.5 -16.188 1 97.31 36 GLY B C 1
ATOM 1489 O O . GLY B 1 36 ? 6.926 -16.484 -16.094 1 97.31 36 GLY B O 1
ATOM 1490 N N . ALA B 1 37 ? 7.074 -18.734 -16.234 1 97 37 ALA B N 1
ATOM 1491 C CA . ALA B 1 37 ? 5.637 -18.969 -16.359 1 97 37 ALA B CA 1
ATOM 1492 C C . ALA B 1 37 ? 4.879 -18.438 -15.148 1 97 37 ALA B C 1
ATOM 1494 O O . ALA B 1 37 ? 3.75 -17.969 -15.266 1 97 37 ALA B O 1
ATOM 1495 N N . TRP B 1 38 ? 5.516 -18.562 -14 1 96.69 38 TRP B N 1
ATOM 1496 C CA . TRP B 1 38 ? 4.809 -18.188 -12.773 1 96.69 38 TRP B CA 1
ATOM 1497 C C . TRP B 1 38 ? 4.473 -16.703 -12.758 1 96.69 38 TRP B C 1
ATOM 1499 O O . TRP B 1 38 ? 3.344 -16.328 -12.438 1 96.69 38 TRP B O 1
ATOM 1509 N N . ILE B 1 39 ? 5.414 -15.789 -13.078 1 97.06 39 ILE B N 1
ATOM 1510 C CA . ILE B 1 39 ? 5.164 -14.359 -13.031 1 97.06 39 ILE B CA 1
ATOM 1511 C C . ILE B 1 39 ? 4.207 -13.961 -14.156 1 97.06 39 ILE B C 1
ATOM 1513 O O . ILE B 1 39 ? 3.379 -13.062 -13.992 1 97.06 39 ILE B O 1
ATOM 1517 N N . GLU B 1 40 ? 4.312 -14.672 -15.344 1 97 40 GLU B N 1
ATOM 1518 C CA . GLU B 1 40 ? 3.344 -14.445 -16.406 1 97 40 GLU B CA 1
ATOM 1519 C C . GLU B 1 40 ? 1.925 -14.758 -15.945 1 97 40 GLU B C 1
ATOM 1521 O O . GLU B 1 40 ? 0.99 -14.008 -16.234 1 97 40 GLU B O 1
ATOM 1526 N N . THR B 1 41 ? 1.87 -15.844 -15.273 1 96.69 41 THR B N 1
ATOM 1527 C CA . THR B 1 41 ? 0.565 -16.312 -14.812 1 96.69 41 THR B CA 1
ATOM 1528 C C . THR B 1 41 ? -0.032 -15.328 -13.812 1 96.69 41 THR B C 1
ATOM 1530 O O . THR B 1 41 ? -1.175 -14.891 -13.969 1 96.69 41 THR B O 1
ATOM 1533 N N . VAL B 1 42 ? 0.712 -14.883 -12.828 1 96.38 42 VAL B N 1
ATOM 1534 C CA . VAL B 1 42 ? 0.164 -14.094 -11.734 1 96.38 42 VAL B CA 1
ATOM 1535 C C . VAL B 1 42 ? -0.108 -12.664 -12.211 1 96.38 42 VAL B C 1
ATOM 1537 O O . VAL B 1 42 ? -1.074 -12.031 -11.781 1 96.38 42 VAL B O 1
ATOM 1540 N N . THR B 1 43 ? 0.704 -12.102 -13.125 1 95.38 43 THR B N 1
ATOM 1541 C CA . THR B 1 43 ? 0.564 -10.719 -13.57 1 95.38 43 THR B CA 1
ATOM 1542 C C . THR B 1 43 ? -0.322 -10.641 -14.812 1 95.38 43 THR B C 1
ATOM 1544 O O . THR B 1 43 ? -0.77 -9.555 -15.195 1 95.38 43 THR B O 1
ATOM 1547 N N . GLN B 1 44 ? -0.485 -11.828 -15.484 1 94.44 44 GLN B N 1
ATOM 1548 C CA . GLN B 1 44 ? -1.2 -11.906 -16.75 1 94.44 44 GLN B CA 1
ATOM 1549 C C . GLN B 1 44 ? -0.519 -11.055 -17.828 1 94.44 44 GLN B C 1
ATOM 1551 O O . GLN B 1 44 ? -1.188 -10.438 -18.656 1 94.44 44 GLN B O 1
ATOM 1556 N N . ILE B 1 45 ? 0.804 -10.953 -17.719 1 94.38 45 ILE B N 1
ATOM 1557 C CA . ILE B 1 45 ? 1.632 -10.242 -18.688 1 94.38 45 ILE B CA 1
ATOM 1558 C C . ILE B 1 45 ? 2.535 -11.234 -19.422 1 94.38 45 ILE B C 1
ATOM 1560 O O . ILE B 1 45 ? 3.516 -11.727 -18.859 1 94.38 45 ILE B O 1
ATOM 1564 N N . PRO B 1 46 ? 2.162 -11.492 -20.656 1 95.44 46 PRO B N 1
ATOM 1565 C CA . PRO B 1 46 ? 2.996 -12.438 -21.406 1 95.44 46 PRO B CA 1
ATOM 1566 C C . PRO B 1 46 ? 4.449 -11.977 -21.516 1 95.44 46 PRO B C 1
ATOM 1568 O O . PRO B 1 46 ? 4.715 -10.828 -21.859 1 95.44 46 PRO B O 1
ATOM 1571 N N . GLY B 1 47 ? 5.375 -12.852 -21.141 1 96.88 47 GLY B N 1
ATOM 1572 C CA . GLY B 1 47 ? 6.797 -12.57 -21.266 1 96.88 47 GLY B CA 1
ATOM 1573 C C . GLY B 1 47 ? 7.328 -11.664 -20.172 1 96.88 47 GLY B C 1
ATOM 1574 O O . GLY B 1 47 ? 8.445 -11.141 -20.281 1 96.88 47 GLY B O 1
ATOM 1575 N N . ALA B 1 48 ? 6.598 -11.516 -19.156 1 97.12 48 ALA B N 1
ATOM 1576 C CA . ALA B 1 48 ? 6.973 -10.594 -18.094 1 97.12 48 ALA B CA 1
ATOM 1577 C C . ALA B 1 48 ? 8.359 -10.922 -17.547 1 97.12 48 ALA B C 1
ATOM 1579 O O . ALA B 1 48 ? 8.656 -12.086 -17.266 1 97.12 48 ALA B O 1
ATOM 1580 N N . ARG B 1 49 ? 9.188 -9.914 -17.469 1 98 49 ARG B N 1
ATOM 1581 C CA . ARG B 1 49 ? 10.484 -9.93 -16.812 1 98 49 ARG B CA 1
ATOM 1582 C C . ARG B 1 49 ? 10.68 -8.688 -15.945 1 98 49 ARG B C 1
ATOM 1584 O O . ARG B 1 49 ? 10.367 -7.578 -16.375 1 98 49 ARG B O 1
ATOM 1591 N N . ALA B 1 50 ? 11.172 -8.914 -14.797 1 98 50 ALA B N 1
ATOM 1592 C CA . ALA B 1 50 ? 11.328 -7.805 -13.859 1 98 50 ALA B CA 1
ATOM 1593 C C . ALA B 1 50 ? 12.406 -8.109 -12.828 1 98 50 ALA B C 1
ATOM 1595 O O . ALA B 1 50 ? 12.938 -9.219 -12.773 1 98 50 ALA B O 1
ATOM 1596 N N . THR B 1 51 ? 12.797 -7.129 -12.102 1 98.25 51 THR B N 1
ATOM 1597 C CA . THR B 1 51 ? 13.656 -7.242 -10.93 1 98.25 51 THR B CA 1
ATOM 1598 C C . THR B 1 51 ? 12.953 -6.688 -9.695 1 98.25 51 THR B C 1
ATOM 1600 O O . THR B 1 51 ? 12.367 -5.605 -9.742 1 98.25 51 THR B O 1
ATOM 1603 N N . CYS B 1 52 ? 13 -7.473 -8.656 1 98.12 52 CYS B N 1
ATOM 1604 C CA . CYS B 1 52 ? 12.398 -6.992 -7.418 1 98.12 52 CYS B CA 1
ATOM 1605 C C . CYS B 1 52 ? 13.461 -6.738 -6.359 1 98.12 52 CYS B C 1
ATOM 1607 O O . CYS B 1 52 ? 14.531 -7.355 -6.383 1 98.12 52 CYS B O 1
ATOM 1609 N N . LEU B 1 53 ? 13.227 -5.816 -5.488 1 98.06 53 LEU B N 1
ATOM 1610 C CA . LEU B 1 53 ? 14.039 -5.457 -4.328 1 98.06 53 LEU B CA 1
ATOM 1611 C C . LEU B 1 53 ? 13.156 -5.117 -3.131 1 98.06 53 LEU B C 1
ATOM 1613 O O . LEU B 1 53 ? 12.328 -4.211 -3.207 1 98.06 53 LEU B O 1
ATOM 1617 N N . PHE B 1 54 ? 13.344 -5.859 -2.088 1 96.56 54 PHE B N 1
ATOM 1618 C CA . PHE B 1 54 ? 12.602 -5.566 -0.868 1 96.56 54 PHE B CA 1
ATOM 1619 C C . PHE B 1 54 ? 13.367 -4.586 0.012 1 96.56 54 PHE B C 1
ATOM 1621 O O . PHE B 1 54 ? 14.586 -4.68 0.139 1 96.56 54 PHE B O 1
ATOM 1628 N N . LEU B 1 55 ? 12.672 -3.641 0.551 1 95.75 55 LEU B N 1
ATOM 1629 C CA . LEU B 1 55 ? 13.164 -2.746 1.595 1 95.75 55 LEU B CA 1
ATOM 1630 C C . LEU B 1 55 ? 12.461 -3.029 2.922 1 95.75 55 LEU B C 1
ATOM 1632 O O . LEU B 1 55 ? 11.242 -3.201 2.963 1 95.75 55 LEU B O 1
ATOM 1636 N N . GLU B 1 56 ? 13.242 -3.045 3.955 1 91.81 56 GLU B N 1
ATOM 1637 C CA . GLU B 1 56 ? 12.719 -3.479 5.246 1 91.81 56 GLU B CA 1
ATOM 1638 C C . GLU B 1 56 ? 13.133 -2.525 6.359 1 91.81 56 GLU B C 1
ATOM 1640 O O . GLU B 1 56 ? 14.18 -1.874 6.27 1 91.81 56 GLU B O 1
ATOM 1645 N N . ASN B 1 57 ? 12.188 -2.389 7.332 1 86.44 57 ASN B N 1
ATOM 1646 C CA . ASN B 1 57 ? 12.555 -1.68 8.555 1 86.44 57 ASN B CA 1
ATOM 1647 C C . ASN B 1 57 ? 13.531 -2.492 9.398 1 86.44 57 ASN B C 1
ATOM 1649 O O . ASN B 1 57 ? 13.195 -3.582 9.867 1 86.44 57 ASN B O 1
ATOM 1653 N N . PRO B 1 58 ? 14.742 -1.948 9.594 1 78.19 58 PRO B N 1
ATOM 1654 C CA . PRO B 1 58 ? 15.734 -2.73 10.328 1 78.19 58 PRO B CA 1
ATOM 1655 C C . PRO B 1 58 ? 15.328 -3.008 11.773 1 78.19 58 PRO B C 1
ATOM 1657 O O . PRO B 1 58 ? 15.82 -3.957 12.391 1 78.19 58 PRO B O 1
ATOM 1660 N N . ASP B 1 59 ? 14.633 -2.057 12.297 1 72.44 59 ASP B N 1
ATOM 1661 C CA . ASP B 1 59 ? 14.219 -2.219 13.688 1 72.44 59 ASP B CA 1
ATOM 1662 C C . ASP B 1 59 ? 13 -3.137 13.789 1 72.44 59 ASP B C 1
ATOM 1664 O O . ASP B 1 59 ? 12.516 -3.41 14.891 1 72.44 59 ASP B O 1
ATOM 1668 N N . ALA B 1 60 ? 12.461 -3.252 12.586 1 62.78 60 ALA B N 1
ATOM 1669 C CA . ALA B 1 60 ? 11.289 -4.125 12.633 1 62.78 60 ALA B CA 1
ATOM 1670 C C . ALA B 1 60 ? 11.664 -5.512 13.148 1 62.78 60 ALA B C 1
ATOM 1672 O O . ALA B 1 60 ? 12.469 -6.215 12.531 1 62.78 60 ALA B O 1
ATOM 1673 N N . SER B 1 61 ? 12.172 -5.316 14.438 1 49.5 61 SER B N 1
ATOM 1674 C CA . SER B 1 61 ? 12.414 -6.637 15.008 1 49.5 61 SER B CA 1
ATOM 1675 C C . SER B 1 61 ? 11.648 -7.715 14.242 1 49.5 61 SER B C 1
ATOM 1677 O O . SER B 1 61 ? 10.781 -7.402 13.422 1 49.5 61 SER B O 1
ATOM 1679 N N . SER B 1 62 ? 11.883 -8.961 14.719 1 43.5 62 SER B N 1
ATOM 1680 C CA . SER B 1 62 ? 11.211 -10.211 14.383 1 43.5 62 SER B CA 1
ATOM 1681 C C . SER B 1 62 ? 9.719 -9.984 14.141 1 43.5 62 SER B C 1
ATOM 1683 O O . SER B 1 62 ? 9 -10.914 13.758 1 43.5 62 SER B O 1
ATOM 1685 N N . ASN B 1 63 ? 9.352 -8.773 14.547 1 47.31 63 ASN B N 1
ATOM 1686 C CA . ASN B 1 63 ? 7.918 -8.766 14.82 1 47.31 63 ASN B CA 1
ATOM 1687 C C . ASN B 1 63 ? 7.109 -8.477 13.555 1 47.31 63 ASN B C 1
ATOM 1689 O O . ASN B 1 63 ? 5.895 -8.273 13.625 1 47.31 63 ASN B O 1
ATOM 1693 N N . GLY B 1 64 ? 7.742 -8.5 12.43 1 60.81 64 GLY B N 1
ATOM 1694 C CA . GLY B 1 64 ? 6.789 -8.875 11.398 1 60.81 64 GLY B CA 1
ATOM 1695 C C . GLY B 1 64 ? 6.168 -7.684 10.688 1 60.81 64 GLY B C 1
ATOM 1696 O O . GLY B 1 64 ? 5.02 -7.746 10.25 1 60.81 64 GLY B O 1
ATOM 1697 N N . GLY B 1 65 ? 6.906 -6.406 10.664 1 77.62 65 GLY B N 1
ATOM 1698 C CA . GLY B 1 65 ? 6.211 -5.312 10 1 77.62 65 GLY B CA 1
ATOM 1699 C C . GLY B 1 65 ? 6.176 -5.453 8.492 1 77.62 65 GLY B C 1
ATOM 1700 O O . GLY B 1 65 ? 6.965 -6.203 7.914 1 77.62 65 GLY B O 1
ATOM 1701 N N . ALA B 1 66 ? 5.242 -4.781 7.863 1 89.25 66 ALA B N 1
ATOM 1702 C CA . ALA B 1 66 ? 5.105 -4.797 6.406 1 89.25 66 ALA B CA 1
ATOM 1703 C C . ALA B 1 66 ? 6.367 -4.27 5.73 1 89.25 66 ALA B C 1
ATOM 1705 O O . ALA B 1 66 ? 7.047 -3.393 6.27 1 89.25 66 ALA B O 1
ATOM 1706 N N . ARG B 1 67 ? 6.707 -4.805 4.629 1 93.25 67 ARG B N 1
ATOM 1707 C CA . ARG B 1 67 ? 7.855 -4.398 3.826 1 93.25 67 ARG B CA 1
ATOM 1708 C C . ARG B 1 67 ? 7.418 -3.639 2.58 1 93.25 67 ARG B C 1
ATOM 1710 O O . ARG B 1 67 ? 6.234 -3.641 2.23 1 93.25 67 ARG B O 1
ATOM 1717 N N . ILE B 1 68 ? 8.375 -2.965 2 1 96.75 68 ILE B N 1
ATOM 1718 C CA . ILE B 1 68 ? 8.172 -2.381 0.679 1 96.75 68 ILE B CA 1
ATOM 1719 C C . ILE B 1 68 ? 8.82 -3.268 -0.382 1 96.75 68 ILE B C 1
ATOM 1721 O O . ILE B 1 68 ? 9.969 -3.691 -0.228 1 96.75 68 ILE B O 1
ATOM 1725 N N . GLU B 1 69 ? 8.094 -3.607 -1.355 1 97.81 69 GLU B N 1
ATOM 1726 C CA . GLU B 1 69 ? 8.641 -4.277 -2.533 1 97.81 69 GLU B CA 1
ATOM 1727 C C . GLU B 1 69 ? 8.727 -3.322 -3.721 1 97.81 69 GLU B C 1
ATOM 1729 O O . GLU B 1 69 ? 7.703 -2.807 -4.184 1 97.81 69 GLU B O 1
ATOM 1734 N N . LEU B 1 70 ? 9.906 -3.07 -4.172 1 98.5 70 LEU B N 1
ATOM 1735 C CA . LEU B 1 70 ? 10.117 -2.344 -5.422 1 98.5 70 LEU B CA 1
ATOM 1736 C C . LEU B 1 70 ? 10.273 -3.309 -6.59 1 98.5 70 LEU B C 1
ATOM 1738 O O . LEU B 1 70 ? 11.023 -4.285 -6.5 1 98.5 70 LEU B O 1
ATOM 1742 N N . ILE B 1 71 ? 9.539 -3.066 -7.688 1 98.31 71 ILE B N 1
ATOM 1743 C CA . ILE B 1 71 ? 9.703 -3.869 -8.898 1 98.31 71 ILE B CA 1
ATOM 1744 C C . ILE B 1 71 ? 9.977 -2.955 -10.086 1 98.31 71 ILE B C 1
ATOM 1746 O O . ILE B 1 71 ? 9.281 -1.961 -10.297 1 98.31 71 ILE B O 1
ATOM 1750 N N . ARG B 1 72 ? 10.953 -3.244 -10.766 1 97.88 72 ARG B N 1
ATOM 1751 C CA . ARG B 1 72 ? 11.188 -2.641 -12.07 1 97.88 72 ARG B CA 1
ATOM 1752 C C . ARG B 1 72 ? 10.969 -3.652 -13.195 1 97.88 72 ARG B C 1
ATOM 1754 O O . ARG B 1 72 ? 11.648 -4.68 -13.25 1 97.88 72 ARG B O 1
ATOM 1761 N N . TYR B 1 73 ? 10.031 -3.369 -14.07 1 97 73 TYR B N 1
ATOM 1762 C CA . TYR B 1 73 ? 9.766 -4.254 -15.195 1 97 73 TYR B CA 1
ATOM 1763 C C . TYR B 1 73 ? 10.727 -3.984 -16.344 1 97 73 TYR B C 1
ATOM 1765 O O . TYR B 1 73 ? 10.969 -2.828 -16.703 1 97 73 TYR B O 1
ATOM 1773 N N . ASP B 1 74 ? 11.281 -5.035 -16.781 1 96.31 74 ASP B N 1
ATOM 1774 C CA . ASP B 1 74 ? 12.086 -5 -18 1 96.31 74 ASP B CA 1
ATOM 1775 C C . ASP B 1 74 ? 11.234 -5.32 -19.234 1 96.31 74 ASP B C 1
ATOM 1777 O O . ASP B 1 74 ? 11.484 -4.801 -20.328 1 96.31 74 ASP B O 1
ATOM 1781 N N . VAL B 1 75 ? 10.305 -6.25 -19.078 1 93.88 75 VAL B N 1
ATOM 1782 C CA . VAL B 1 75 ? 9.305 -6.641 -20.062 1 93.88 75 VAL B CA 1
ATOM 1783 C C . VAL B 1 75 ? 7.914 -6.613 -19.438 1 93.88 75 VAL B C 1
ATOM 1785 O O . VAL B 1 75 ? 7.672 -7.281 -18.422 1 93.88 75 VAL B O 1
ATOM 1788 N N . PRO B 1 76 ? 6.988 -5.949 -20.016 1 92.81 76 PRO B N 1
ATOM 1789 C CA . PRO B 1 76 ? 7.148 -5.148 -21.219 1 92.81 76 PRO B CA 1
ATOM 1790 C C . PRO B 1 76 ? 8.125 -3.986 -21.047 1 92.81 76 PRO B C 1
ATOM 1792 O O . PRO B 1 76 ? 8.406 -3.59 -19.906 1 92.81 76 PRO B O 1
ATOM 1795 N N . GLU B 1 77 ? 8.625 -3.494 -22.141 1 86.38 77 GLU B N 1
ATOM 1796 C CA . GLU B 1 77 ? 9.641 -2.451 -22.109 1 86.38 77 GLU B CA 1
ATOM 1797 C C . GLU B 1 77 ? 9.031 -1.086 -21.812 1 86.38 77 GLU B C 1
ATOM 1799 O O . GLU B 1 77 ? 9.641 -0.26 -21.141 1 86.38 77 GLU B O 1
ATOM 1804 N N . ASP B 1 78 ? 7.871 -0.975 -22.375 1 81.62 78 ASP B N 1
ATOM 1805 C CA . ASP B 1 78 ? 7.23 0.324 -22.188 1 81.62 78 ASP B CA 1
ATOM 1806 C C . ASP B 1 78 ? 6.695 0.474 -20.766 1 81.62 78 ASP B C 1
ATOM 1808 O O . ASP B 1 78 ? 5.98 -0.399 -20.281 1 81.62 78 ASP B O 1
ATOM 1812 N N . ILE B 1 79 ? 7.301 1.415 -20.219 1 70.62 79 ILE B N 1
ATOM 1813 C CA . ILE B 1 79 ? 6.781 1.749 -18.906 1 70.62 79 ILE B CA 1
ATOM 1814 C C . ILE B 1 79 ? 5.387 2.354 -19.031 1 70.62 79 ILE B C 1
ATOM 1816 O O . ILE B 1 79 ? 5.195 3.344 -19.75 1 70.62 79 ILE B O 1
ATOM 1820 N N . ILE B 1 80 ? 4.562 1.718 -18.438 1 71.75 80 ILE B N 1
ATOM 1821 C CA . ILE B 1 80 ? 3.215 2.277 -18.438 1 71.75 80 ILE B CA 1
ATOM 1822 C C . ILE B 1 80 ? 3.07 3.254 -17.266 1 71.75 80 ILE B C 1
ATOM 1824 O O . ILE B 1 80 ? 3.238 2.875 -16.109 1 71.75 80 ILE B O 1
ATOM 1828 N N . GLN B 1 81 ? 2.994 4.523 -17.656 1 66.25 81 GLN B N 1
ATOM 1829 C CA . GLN B 1 81 ? 2.881 5.559 -16.625 1 66.25 81 GLN B CA 1
ATOM 1830 C C . GLN B 1 81 ? 1.468 5.617 -16.062 1 66.25 81 GLN B C 1
ATOM 1832 O O . GLN B 1 81 ? 0.506 5.234 -16.734 1 66.25 81 GLN B O 1
ATOM 1837 N N . ASN B 1 82 ? 1.456 5.633 -14.828 1 58.41 82 ASN B N 1
ATOM 1838 C CA . ASN B 1 82 ? 0.153 5.98 -14.273 1 58.41 82 ASN B CA 1
ATOM 1839 C C . ASN B 1 82 ? -0.447 7.195 -14.969 1 58.41 82 ASN B C 1
ATOM 1841 O O . ASN B 1 82 ? 0.282 8.031 -15.508 1 58.41 82 ASN B O 1
ATOM 1845 N N . THR B 1 83 ? -1.738 7.164 -15.422 1 52.16 83 THR B N 1
ATOM 1846 C CA . THR B 1 83 ? -2.275 8.43 -15.898 1 52.16 83 THR B CA 1
ATOM 1847 C C . THR B 1 83 ? -1.658 9.602 -15.133 1 52.16 83 THR B C 1
ATOM 1849 O O . THR B 1 83 ? -1.149 9.422 -14.023 1 52.16 83 THR B O 1
ATOM 1852 N N . PRO B 1 84 ? -2.023 10.891 -15.609 1 52.75 84 PRO B N 1
ATOM 1853 C CA . PRO B 1 84 ? -1.488 12.062 -14.914 1 52.75 84 PRO B CA 1
ATOM 1854 C C . PRO B 1 84 ? -1.261 11.82 -13.43 1 52.75 84 PRO B C 1
ATOM 1856 O O . PRO B 1 84 ? -1.706 10.797 -12.891 1 52.75 84 PRO B O 1
ATOM 1859 N N . VAL B 1 85 ? -1.047 12.898 -12.578 1 57.22 85 VAL B N 1
ATOM 1860 C CA . VAL B 1 85 ? -0.588 13.133 -11.211 1 57.22 85 VAL B CA 1
ATOM 1861 C C . VAL B 1 85 ? -1.46 12.352 -10.234 1 57.22 85 VAL B C 1
ATOM 1863 O O . VAL B 1 85 ? -2.682 12.523 -10.211 1 57.22 85 VAL B O 1
ATOM 1866 N N . SER B 1 86 ? -0.836 11.266 -9.742 1 73.19 86 SER B N 1
ATOM 1867 C CA . SER B 1 86 ? -1.468 10.57 -8.633 1 73.19 86 SER B CA 1
ATOM 1868 C C . SER B 1 86 ? -2.068 11.547 -7.629 1 73.19 86 SER B C 1
ATOM 1870 O O . SER B 1 86 ? -1.342 12.297 -6.973 1 73.19 86 SER B O 1
ATOM 1872 N N . ARG B 1 87 ? -3.447 11.734 -7.766 1 87.06 87 ARG B N 1
ATOM 1873 C CA . ARG B 1 87 ? -4.156 12.578 -6.809 1 87.06 87 ARG B CA 1
ATOM 1874 C C . ARG B 1 87 ? -4.543 11.789 -5.562 1 87.06 87 ARG B C 1
ATOM 1876 O O . ARG B 1 87 ? -4.875 10.609 -5.645 1 87.06 87 ARG B O 1
ATOM 1883 N N . PRO B 1 88 ? -4.559 12.547 -4.492 1 92.44 88 PRO B N 1
ATOM 1884 C CA . PRO B 1 88 ? -4.875 11.852 -3.244 1 92.44 88 PRO B CA 1
ATOM 1885 C C . PRO B 1 88 ? -6.32 11.359 -3.197 1 92.44 88 PRO B C 1
ATOM 1887 O O . PRO B 1 88 ? -6.652 10.492 -2.385 1 92.44 88 PRO B O 1
ATOM 1890 N N . ASP B 1 89 ? -7.18 11.906 -4.086 1 92.94 89 ASP B N 1
ATOM 1891 C CA . ASP B 1 89 ? -8.602 11.578 -3.996 1 92.94 89 ASP B CA 1
ATOM 1892 C C . ASP B 1 89 ? -9.016 10.641 -5.129 1 92.94 89 ASP B C 1
ATOM 1894 O O . ASP B 1 89 ? -10.211 10.484 -5.406 1 92.94 89 ASP B O 1
ATOM 1898 N N . MET B 1 90 ? -8.086 10.117 -5.844 1 90.62 90 MET B N 1
ATOM 1899 C CA . MET B 1 90 ? -8.398 9.148 -6.887 1 90.62 90 MET B CA 1
ATOM 1900 C C . MET B 1 90 ? -8.68 7.777 -6.281 1 90.62 90 MET B C 1
ATOM 1902 O O . MET B 1 90 ? -8.016 7.363 -5.336 1 90.62 90 MET B O 1
ATOM 1906 N N . LEU B 1 91 ? -9.594 7.055 -6.918 1 92.25 91 LEU B N 1
ATOM 1907 C CA . LEU B 1 91 ? -9.969 5.723 -6.453 1 92.25 91 LEU B CA 1
ATOM 1908 C C . LEU B 1 91 ? -8.766 4.785 -6.477 1 92.25 91 LEU B C 1
ATOM 1910 O O . LEU B 1 91 ? -7.992 4.781 -7.438 1 92.25 91 LEU B O 1
ATOM 1914 N N . GLY B 1 92 ? -8.688 3.9 -5.375 1 92.25 92 GLY B N 1
ATOM 1915 C CA . GLY B 1 92 ? -7.645 2.885 -5.348 1 92.25 92 GLY B CA 1
ATOM 1916 C C . GLY B 1 92 ? -6.523 3.205 -4.379 1 92.25 92 GLY B C 1
ATOM 1917 O O . GLY B 1 92 ? -6.703 3.992 -3.449 1 92.25 92 GLY B O 1
ATOM 1918 N N . LEU B 1 93 ? -5.438 2.479 -4.516 1 93.69 93 LEU B N 1
ATOM 1919 C CA . LEU B 1 93 ? -4.258 2.674 -3.68 1 93.69 93 LEU B CA 1
ATOM 1920 C C . LEU B 1 93 ? -3.66 4.059 -3.902 1 93.69 93 LEU B C 1
ATOM 1922 O O . LEU B 1 93 ? -3.312 4.418 -5.031 1 93.69 93 LEU B O 1
ATOM 1926 N N . ARG B 1 94 ? -3.42 4.781 -2.758 1 93.62 94 ARG B N 1
ATOM 1927 C CA . ARG B 1 94 ? -3.072 6.18 -2.986 1 93.62 94 ARG B CA 1
ATOM 1928 C C . ARG B 1 94 ? -1.794 6.555 -2.242 1 93.62 94 ARG B C 1
ATOM 1930 O O . ARG B 1 94 ? -0.945 7.27 -2.777 1 93.62 94 ARG B O 1
ATOM 1937 N N . HIS B 1 95 ? -1.719 6.238 -0.936 1 96.19 95 HIS B N 1
ATOM 1938 C CA . HIS B 1 95 ? -0.462 6.613 -0.297 1 96.19 95 HIS B CA 1
ATOM 1939 C C . HIS B 1 95 ? -0.06 5.598 0.766 1 96.19 95 HIS B C 1
ATOM 1941 O O . HIS B 1 95 ? -0.877 4.773 1.186 1 96.19 95 HIS B O 1
ATOM 1947 N N . ILE B 1 96 ? 1.23 5.625 1.088 1 96.75 96 ILE B N 1
ATOM 1948 C CA . ILE B 1 96 ? 1.812 4.926 2.229 1 96.75 96 ILE B CA 1
ATOM 1949 C C . ILE B 1 96 ? 2.201 5.934 3.307 1 96.75 96 ILE B C 1
ATOM 1951 O O . ILE B 1 96 ? 2.801 6.969 3.012 1 96.75 96 ILE B O 1
ATOM 1955 N N . ALA B 1 97 ? 1.829 5.609 4.477 1 96.75 97 ALA B N 1
ATOM 1956 C CA . ALA B 1 97 ? 2.182 6.48 5.594 1 96.75 97 ALA B CA 1
ATOM 1957 C C . ALA B 1 97 ? 3.27 5.852 6.461 1 96.75 97 ALA B C 1
ATOM 1959 O O . ALA B 1 97 ? 3.164 4.688 6.852 1 96.75 97 ALA B O 1
ATOM 1960 N N . PHE B 1 98 ? 4.238 6.629 6.727 1 94.62 98 PHE B N 1
ATOM 1961 C CA . PHE B 1 98 ? 5.297 6.234 7.648 1 94.62 98 PHE B CA 1
ATOM 1962 C C . PHE B 1 98 ? 5.195 7.012 8.953 1 94.62 98 PHE B C 1
ATOM 1964 O O . PHE B 1 98 ? 5.07 8.242 8.945 1 94.62 98 PHE B O 1
ATOM 1971 N N . GLU B 1 99 ? 5.203 6.285 10.008 1 94.12 99 GLU B N 1
ATOM 1972 C CA . GLU B 1 99 ? 5.273 6.91 11.32 1 94.12 99 GLU B CA 1
ATOM 1973 C C . GLU B 1 99 ? 6.723 7.191 11.719 1 94.12 99 GLU B C 1
ATOM 1975 O O . GLU B 1 99 ? 7.578 6.312 11.617 1 94.12 99 GLU B O 1
ATOM 1980 N N . VAL B 1 100 ? 6.926 8.422 12.109 1 93.06 100 VAL B N 1
ATOM 1981 C CA . VAL B 1 100 ? 8.258 8.812 12.562 1 93.06 100 VAL B CA 1
ATOM 1982 C C . VAL B 1 100 ? 8.18 9.383 13.977 1 93.06 100 VAL B C 1
ATOM 1984 O O . VAL B 1 100 ? 7.109 9.82 14.414 1 93.06 100 VAL B O 1
ATOM 1987 N N . GLU B 1 101 ? 9.289 9.336 14.625 1 90.88 101 GLU B N 1
ATOM 1988 C CA . GLU B 1 101 ? 9.328 9.859 15.992 1 90.88 101 GLU B CA 1
ATOM 1989 C C . GLU B 1 101 ? 9.344 11.383 16 1 90.88 101 GLU B C 1
ATOM 1991 O O . GLU B 1 101 ? 8.688 12.008 16.844 1 90.88 101 GLU B O 1
ATOM 1996 N N . ASP B 1 102 ? 10.141 11.953 15.148 1 92.38 102 ASP B N 1
ATOM 1997 C CA . ASP B 1 102 ? 10.32 13.398 15.047 1 92.38 102 ASP B CA 1
ATOM 1998 C C . ASP B 1 102 ? 10.109 13.875 13.609 1 92.38 102 ASP B C 1
ATOM 2000 O O . ASP B 1 102 ? 11.008 13.766 12.773 1 92.38 102 ASP B O 1
ATOM 2004 N N . LEU B 1 103 ? 8.93 14.5 13.391 1 94.81 103 LEU B N 1
ATOM 2005 C CA . LEU B 1 103 ? 8.555 14.906 12.047 1 94.81 103 LEU B CA 1
ATOM 2006 C C . LEU B 1 103 ? 9.484 16 11.531 1 94.81 103 LEU B C 1
ATOM 2008 O O . LEU B 1 103 ? 9.969 15.938 10.398 1 94.81 103 LEU B O 1
ATOM 2012 N N . GLU B 1 104 ? 9.742 16.984 12.32 1 92.06 104 GLU B N 1
ATOM 2013 C CA . GLU B 1 104 ? 10.578 18.109 11.914 1 92.06 104 GLU B CA 1
ATOM 2014 C C . GLU B 1 104 ? 11.984 17.641 11.555 1 92.06 104 GLU B C 1
ATOM 2016 O O . GLU B 1 104 ? 12.547 18.078 10.547 1 92.06 104 GLU B O 1
ATOM 2021 N N . ALA B 1 105 ? 12.508 16.859 12.406 1 91.12 105 ALA B N 1
ATOM 2022 C CA . ALA B 1 105 ? 13.836 16.328 12.133 1 91.12 105 ALA B CA 1
ATOM 2023 C C . ALA B 1 105 ? 13.852 15.555 10.82 1 91.12 105 ALA B C 1
ATOM 2025 O O . ALA B 1 105 ? 14.812 15.641 10.047 1 91.12 105 ALA B O 1
ATOM 2026 N N . THR B 1 106 ? 12.805 14.781 10.594 1 91.12 106 THR B N 1
ATOM 2027 C CA . THR B 1 106 ? 12.703 14.008 9.367 1 91.12 106 THR B CA 1
ATOM 2028 C C . THR B 1 106 ? 12.633 14.938 8.148 1 91.12 106 THR B C 1
ATOM 2030 O O . THR B 1 106 ? 13.32 14.711 7.152 1 91.12 106 THR B O 1
ATOM 2033 N N . LEU B 1 107 ? 11.906 15.938 8.273 1 91.69 107 LEU B N 1
ATOM 2034 C CA . LEU B 1 107 ? 11.742 16.875 7.164 1 91.69 107 LEU B CA 1
ATOM 2035 C C . LEU B 1 107 ? 13.047 17.609 6.883 1 91.69 107 LEU B C 1
ATOM 2037 O O . LEU B 1 107 ? 13.367 17.891 5.727 1 91.69 107 LEU B O 1
ATOM 2041 N N . GLN B 1 108 ? 13.703 17.922 7.902 1 90.25 108 GLN B N 1
ATOM 2042 C CA . GLN B 1 108 ? 14.992 18.578 7.727 1 90.25 108 GLN B CA 1
ATOM 2043 C C . GLN B 1 108 ? 15.977 17.688 6.98 1 90.25 108 GLN B C 1
ATOM 2045 O O . GLN B 1 108 ? 16.703 18.141 6.094 1 90.25 108 GLN B O 1
ATOM 2050 N N . LYS B 1 109 ? 15.969 16.5 7.406 1 85.94 109 LYS B N 1
ATOM 2051 C CA . LYS B 1 109 ? 16.797 15.531 6.707 1 85.94 109 LYS B CA 1
ATOM 2052 C C . LYS B 1 109 ? 16.438 15.445 5.23 1 85.94 109 LYS B C 1
ATOM 2054 O O . LYS B 1 109 ? 17.312 15.375 4.367 1 85.94 109 LYS B O 1
ATOM 2059 N N . MET B 1 110 ? 15.211 15.445 4.945 1 88.19 110 MET B N 1
ATOM 2060 C CA . MET B 1 110 ? 14.719 15.367 3.572 1 88.19 110 MET B CA 1
ATOM 2061 C C . MET B 1 110 ? 15.164 16.578 2.762 1 88.19 110 MET B C 1
ATOM 2063 O O . MET B 1 110 ? 15.562 16.453 1.603 1 88.19 110 MET B O 1
ATOM 2067 N N . LYS B 1 111 ? 15.062 17.641 3.354 1 88.88 111 LYS B N 1
ATOM 2068 C CA . LYS B 1 111 ? 15.477 18.875 2.693 1 88.88 111 LYS B CA 1
ATOM 2069 C C . LYS B 1 111 ? 16.938 18.797 2.258 1 88.88 111 LYS B C 1
ATOM 2071 O O . LYS B 1 111 ? 17.297 19.297 1.187 1 88.88 111 LYS B O 1
ATOM 2076 N N . GLU B 1 112 ? 17.703 18.219 3.074 1 88.5 112 GLU B N 1
ATOM 2077 C CA . GLU B 1 112 ? 19.125 18.078 2.771 1 88.5 112 GLU B CA 1
ATOM 2078 C C . GLU B 1 112 ? 19.328 17.219 1.525 1 88.5 112 GLU B C 1
ATOM 2080 O O . GLU B 1 112 ? 20.359 17.328 0.854 1 88.5 112 GLU B O 1
ATOM 2085 N N . PHE B 1 113 ? 18.359 16.438 1.222 1 84.5 113 PHE B N 1
ATOM 2086 C CA . PHE B 1 113 ? 18.453 15.562 0.058 1 84.5 113 PHE B CA 1
ATOM 2087 C C . PHE B 1 113 ? 17.672 16.141 -1.117 1 84.5 113 PHE B C 1
ATOM 2089 O O . PHE B 1 113 ? 17.469 15.461 -2.127 1 84.5 113 PHE B O 1
ATOM 2096 N N . GLY B 1 114 ? 17.141 17.281 -0.91 1 88.19 114 GLY B N 1
ATOM 2097 C CA . GLY B 1 114 ? 16.453 17.969 -1.987 1 88.19 114 GLY B CA 1
ATOM 2098 C C . GLY B 1 114 ? 15.008 17.531 -2.146 1 88.19 114 GLY B C 1
ATOM 2099 O O . GLY B 1 114 ? 14.414 17.719 -3.209 1 88.19 114 GLY B O 1
ATOM 2100 N N . ILE B 1 115 ? 14.508 16.922 -1.186 1 87.44 115 ILE B N 1
ATOM 2101 C CA . ILE B 1 115 ? 13.117 16.469 -1.212 1 87.44 115 ILE B CA 1
ATOM 2102 C C . ILE B 1 115 ? 12.242 17.438 -0.433 1 87.44 115 ILE B C 1
ATOM 2104 O O . ILE B 1 115 ? 12.5 17.719 0.739 1 87.44 115 ILE B O 1
ATOM 2108 N N . GLU B 1 116 ? 11.242 17.953 -1.109 1 90.12 116 GLU B N 1
ATOM 2109 C CA . GLU B 1 116 ? 10.344 18.906 -0.462 1 90.12 116 GLU B CA 1
ATOM 2110 C C . GLU B 1 116 ? 8.953 18.312 -0.287 1 90.12 116 GLU B C 1
ATOM 2112 O O . GLU B 1 116 ? 8.438 17.641 -1.184 1 90.12 116 GLU B O 1
ATOM 2117 N N . PRO B 1 117 ? 8.359 18.625 0.892 1 92.62 117 PRO B N 1
ATOM 2118 C CA . PRO B 1 117 ? 6.98 18.188 1.083 1 92.62 117 PRO B CA 1
ATOM 2119 C C . PRO B 1 117 ? 5.992 18.922 0.187 1 92.62 117 PRO B C 1
ATOM 2121 O O . PRO B 1 117 ? 6.328 19.953 -0.385 1 92.62 117 PRO B O 1
ATOM 2124 N N . LEU B 1 118 ? 4.859 18.281 -0.034 1 90.69 118 LEU B N 1
ATOM 2125 C CA . LEU B 1 118 ? 3.803 18.906 -0.832 1 90.69 118 LEU B CA 1
ATOM 2126 C C . LEU B 1 118 ? 3.152 20.062 -0.078 1 90.69 118 LEU B C 1
ATOM 2128 O O . LEU B 1 118 ? 2.559 20.953 -0.69 1 90.69 118 LEU B O 1
ATOM 2132 N N . SER B 1 119 ? 3.203 19.953 1.204 1 89.19 119 SER B N 1
ATOM 2133 C CA . SER B 1 119 ? 2.674 21.016 2.068 1 89.19 119 SER B CA 1
ATOM 2134 C C . SER B 1 119 ? 3.445 21.078 3.381 1 89.19 119 SER B C 1
ATOM 2136 O O . SER B 1 119 ? 4.227 20.188 3.701 1 89.19 119 SER B O 1
ATOM 2138 N N . ALA B 1 120 ? 3.18 22.219 4.082 1 91.69 120 ALA B N 1
ATOM 2139 C CA . ALA B 1 120 ? 3.645 22.281 5.465 1 91.69 120 ALA B CA 1
ATOM 2140 C C . ALA B 1 120 ? 2.961 21.203 6.316 1 91.69 120 ALA B C 1
ATOM 2142 O O . ALA B 1 120 ? 1.855 20.766 5.996 1 91.69 120 ALA B O 1
ATOM 2143 N N . PRO B 1 121 ? 3.721 20.781 7.352 1 96.06 121 PRO B N 1
ATOM 2144 C CA . PRO B 1 121 ? 3.051 19.859 8.273 1 96.06 121 PRO B CA 1
ATOM 2145 C C . PRO B 1 121 ? 1.767 20.453 8.859 1 96.06 121 PRO B C 1
ATOM 2147 O O . PRO B 1 121 ? 1.701 21.641 9.141 1 96.06 121 PRO B O 1
ATOM 2150 N N . VAL B 1 122 ? 0.773 19.594 8.984 1 97.12 122 VAL B N 1
ATOM 2151 C CA . VAL B 1 122 ? -0.494 20 9.578 1 97.12 122 VAL B CA 1
ATOM 2152 C C . VAL B 1 122 ? -0.847 19.094 10.742 1 97.12 122 VAL B C 1
ATOM 2154 O O . VAL B 1 122 ? -0.449 17.922 10.766 1 97.12 122 VAL B O 1
ATOM 2157 N N . ALA B 1 123 ? -1.594 19.672 11.68 1 96.44 123 ALA B N 1
ATOM 2158 C CA . ALA B 1 123 ? -2.133 18.891 12.789 1 96.44 123 ALA B CA 1
ATOM 2159 C C . ALA B 1 123 ? -3.562 18.453 12.5 1 96.44 123 ALA B C 1
ATOM 2161 O O . ALA B 1 123 ? -4.383 19.234 12.031 1 96.44 123 ALA B O 1
ATOM 2162 N N . VAL B 1 124 ? -3.746 17.156 12.719 1 96.44 124 VAL B N 1
ATOM 2163 C CA . VAL B 1 124 ? -5.121 16.672 12.695 1 96.44 124 VAL B CA 1
ATOM 2164 C C . VAL B 1 124 ? -5.883 17.188 13.906 1 96.44 124 VAL B C 1
ATOM 2166 O O . VAL B 1 124 ? -5.395 17.125 15.039 1 96.44 124 VAL B O 1
ATOM 2169 N N . PRO B 1 125 ? -7.039 17.75 13.688 1 96.19 125 PRO B N 1
ATOM 2170 C CA . PRO B 1 125 ? -7.723 18.469 14.766 1 96.19 125 PRO B CA 1
ATOM 2171 C C . PRO B 1 125 ? -8.461 17.531 15.727 1 96.19 125 PRO B C 1
ATOM 2173 O O . PRO B 1 125 ? -9.406 17.953 16.391 1 96.19 125 PRO B O 1
ATOM 2176 N N . PHE B 1 126 ? -8.227 16.297 15.727 1 93.62 126 PHE B N 1
ATOM 2177 C CA . PHE B 1 126 ? -8.797 15.328 16.656 1 93.62 126 PHE B CA 1
ATOM 2178 C C . PHE B 1 126 ? -7.785 14.242 16.984 1 93.62 126 PHE B C 1
ATOM 2180 O O . PHE B 1 126 ? -6.789 14.078 16.281 1 93.62 126 PHE B O 1
ATOM 2187 N N . ARG B 1 127 ? -8.039 13.57 18.094 1 92.56 127 ARG B N 1
ATOM 2188 C CA . ARG B 1 127 ? -7.191 12.453 18.5 1 92.56 127 ARG B CA 1
ATOM 2189 C C . ARG B 1 127 ? -7.469 11.219 17.641 1 92.56 127 ARG B C 1
ATOM 2191 O O . ARG B 1 127 ? -8.625 10.906 17.344 1 92.56 127 ARG B O 1
ATOM 2198 N N . VAL B 1 128 ? -6.41 10.602 17.234 1 90.44 128 VAL B N 1
ATOM 2199 C CA . VAL B 1 128 ? -6.535 9.359 16.484 1 90.44 128 VAL B CA 1
ATOM 2200 C C . VAL B 1 128 ? -6.531 8.172 17.438 1 90.44 128 VAL B C 1
ATOM 2202 O O . VAL B 1 128 ? -5.5 7.531 17.641 1 90.44 128 VAL B O 1
ATOM 2205 N N . GLY B 1 129 ? -7.645 7.91 18 1 84.69 129 GLY B N 1
ATOM 2206 C CA . GLY B 1 129 ? -7.762 6.844 18.984 1 84.69 129 GLY B CA 1
ATOM 2207 C C . GLY B 1 129 ? -6.711 6.922 20.078 1 84.69 129 GLY B C 1
ATOM 2208 O O . GLY B 1 129 ? -6.516 7.977 20.672 1 84.69 129 GLY B O 1
ATOM 2209 N N . ALA B 1 130 ? -6.074 5.801 20.266 1 84.31 130 ALA B N 1
ATOM 2210 C CA . ALA B 1 130 ? -5.098 5.688 21.344 1 84.31 130 ALA B CA 1
ATOM 2211 C C . ALA B 1 130 ? -3.748 6.262 20.922 1 84.31 130 ALA B C 1
ATOM 2213 O O . ALA B 1 130 ? -2.869 6.477 21.766 1 84.31 130 ALA B O 1
ATOM 2214 N N . LEU B 1 131 ? -3.607 6.598 19.688 1 87.62 131 LEU B N 1
ATOM 2215 C CA . LEU B 1 131 ? -2.328 7.078 19.188 1 87.62 131 LEU B CA 1
ATOM 2216 C C . LEU B 1 131 ? -2.109 8.539 19.562 1 87.62 131 LEU B C 1
ATOM 2218 O O . LEU B 1 131 ? -0.975 9.023 19.547 1 87.62 131 LEU B O 1
ATOM 2222 N N . GLY B 1 132 ? -3.258 9.234 19.828 1 92.19 132 GLY B N 1
ATOM 2223 C CA . GLY B 1 132 ? -3.141 10.625 20.25 1 92.19 132 GLY B CA 1
ATOM 2224 C C . GLY B 1 132 ? -3.25 11.602 19.094 1 92.19 132 GLY B C 1
ATOM 2225 O O . GLY B 1 132 ? -4.02 11.383 18.156 1 92.19 132 GLY B O 1
ATOM 2226 N N . THR B 1 133 ? -2.541 12.734 19.312 1 94.75 133 THR B N 1
ATOM 2227 C CA . THR B 1 133 ? -2.574 13.781 18.297 1 94.75 133 THR B CA 1
ATOM 2228 C C . THR B 1 133 ? -1.602 13.461 17.172 1 94.75 133 THR B C 1
ATOM 2230 O O . THR B 1 133 ? -0.49 12.984 17.406 1 94.75 133 THR B O 1
ATOM 2233 N N . LYS B 1 134 ? -2.066 13.789 16.016 1 96.44 134 LYS B N 1
ATOM 2234 C CA . LYS B 1 134 ? -1.279 13.453 14.828 1 96.44 134 LYS B CA 1
ATOM 2235 C C . LYS B 1 134 ? -0.825 14.711 14.094 1 96.44 134 LYS B C 1
ATOM 2237 O O . LYS B 1 134 ? -1.618 15.633 13.875 1 96.44 134 LYS B O 1
ATOM 2242 N N . LEU B 1 135 ? 0.388 14.82 13.797 1 97 135 LEU B N 1
ATOM 2243 C CA . LEU B 1 135 ? 0.979 15.758 12.852 1 97 135 LEU B CA 1
ATOM 2244 C C . LEU B 1 135 ? 1.445 15.039 11.586 1 97 135 LEU B C 1
ATOM 2246 O O . LEU B 1 135 ? 2.049 13.969 11.664 1 97 135 LEU B O 1
ATOM 2250 N N . LEU B 1 136 ? 1.145 15.688 10.438 1 97.81 136 LEU B N 1
ATOM 2251 C CA . LEU B 1 136 ? 1.515 14.961 9.227 1 97.81 136 LEU B CA 1
ATOM 2252 C C . LEU B 1 136 ? 1.771 15.914 8.07 1 97.81 136 LEU B C 1
ATOM 2254 O O . LEU B 1 136 ? 1.366 17.078 8.125 1 97.81 136 LEU B O 1
ATOM 2258 N N . CYS B 1 137 ? 2.434 15.43 7.051 1 96.25 137 CYS B N 1
ATOM 2259 C CA . CYS B 1 137 ? 2.516 16.062 5.738 1 96.25 137 CYS B CA 1
ATOM 2260 C C . CYS B 1 137 ? 2.693 15.016 4.641 1 96.25 137 CYS B C 1
ATOM 2262 O O . CYS B 1 137 ? 3.039 13.867 4.922 1 96.25 137 CYS B O 1
ATOM 2264 N N . TYR B 1 138 ? 2.342 15.438 3.43 1 96.31 138 TYR B N 1
ATOM 2265 C CA . TYR B 1 138 ? 2.516 14.594 2.252 1 96.31 138 TYR B CA 1
ATOM 2266 C C . TYR B 1 138 ? 3.766 14.992 1.477 1 96.31 138 TYR B C 1
ATOM 2268 O O . TYR B 1 138 ? 4.152 16.156 1.465 1 96.31 138 TYR B O 1
ATOM 2276 N N . LEU B 1 139 ? 4.344 14.086 0.855 1 93.75 139 LEU B N 1
ATOM 2277 C CA . LEU B 1 139 ? 5.367 14.289 -0.162 1 93.75 139 LEU B CA 1
ATOM 2278 C C . LEU B 1 139 ? 5.215 13.289 -1.302 1 93.75 139 LEU B C 1
ATOM 2280 O O . LEU B 1 139 ? 4.336 12.422 -1.258 1 93.75 139 LEU B O 1
ATOM 2284 N N . ARG B 1 140 ? 6.035 13.492 -2.305 1 92.56 140 ARG B N 1
ATOM 2285 C CA . ARG B 1 140 ? 6.07 12.547 -3.414 1 92.56 140 ARG B CA 1
ATOM 2286 C C . ARG B 1 140 ? 7.406 11.812 -3.465 1 92.56 140 ARG B C 1
ATOM 2288 O O . ARG B 1 140 ? 8.461 12.414 -3.271 1 92.56 140 ARG B O 1
ATOM 2295 N N . ASP B 1 141 ? 7.27 10.508 -3.676 1 92.56 141 ASP B N 1
ATOM 2296 C CA . ASP B 1 141 ? 8.508 9.773 -3.912 1 92.56 141 ASP B CA 1
ATOM 2297 C C . ASP B 1 141 ? 9.023 10.016 -5.328 1 92.56 141 ASP B C 1
ATOM 2299 O O . ASP B 1 141 ? 8.422 10.766 -6.098 1 92.56 141 ASP B O 1
ATOM 2303 N N . PRO B 1 142 ? 10.125 9.445 -5.758 1 91.38 142 PRO B N 1
ATOM 2304 C CA . PRO B 1 142 ? 10.758 9.766 -7.039 1 91.38 142 PRO B CA 1
ATOM 2305 C C . PRO B 1 142 ? 9.836 9.523 -8.234 1 91.38 142 PRO B C 1
ATOM 2307 O O . PRO B 1 142 ? 10.016 10.133 -9.289 1 91.38 142 PRO B O 1
ATOM 2310 N N . ASP B 1 143 ? 8.891 8.578 -8.094 1 91.88 143 ASP B N 1
ATOM 2311 C CA . ASP B 1 143 ? 8.008 8.25 -9.211 1 91.88 143 ASP B CA 1
ATOM 2312 C C . ASP B 1 143 ? 6.629 8.875 -9.016 1 91.88 143 ASP B C 1
ATOM 2314 O O . ASP B 1 143 ? 5.676 8.508 -9.711 1 91.88 143 ASP B O 1
ATOM 2318 N N . GLY B 1 144 ? 6.512 9.719 -8.039 1 90.25 144 GLY B N 1
ATOM 2319 C CA . GLY B 1 144 ? 5.297 10.508 -7.898 1 90.25 144 GLY B CA 1
ATOM 2320 C C . GLY B 1 144 ? 4.301 9.898 -6.938 1 90.25 144 GLY B C 1
ATOM 2321 O O . GLY B 1 144 ? 3.193 10.414 -6.766 1 90.25 144 GLY B O 1
ATOM 2322 N N . VAL B 1 145 ? 4.617 8.852 -6.328 1 92.62 145 VAL B N 1
ATOM 2323 C CA . VAL B 1 145 ? 3.744 8.227 -5.34 1 92.62 145 VAL B CA 1
ATOM 2324 C C . VAL B 1 145 ? 3.633 9.125 -4.109 1 92.62 145 VAL B C 1
ATOM 2326 O O . VAL B 1 145 ? 4.637 9.656 -3.627 1 92.62 145 VAL B O 1
ATOM 2329 N N . ILE B 1 146 ? 2.43 9.289 -3.621 1 94.69 146 ILE B N 1
ATOM 2330 C CA . ILE B 1 146 ? 2.232 10.086 -2.412 1 94.69 146 ILE B CA 1
ATOM 2331 C C . ILE B 1 146 ? 2.68 9.281 -1.191 1 94.69 146 ILE B C 1
ATOM 2333 O O . ILE B 1 146 ? 2.316 8.117 -1.041 1 94.69 146 ILE B O 1
ATOM 2337 N N . VAL B 1 147 ? 3.492 9.898 -0.415 1 95.62 147 VAL B N 1
ATOM 2338 C CA . VAL B 1 147 ? 3.938 9.359 0.864 1 95.62 147 VAL B CA 1
ATOM 2339 C C . VAL B 1 147 ? 3.559 10.312 1.993 1 95.62 147 VAL B C 1
ATOM 2341 O O . VAL B 1 147 ? 3.727 11.531 1.869 1 95.62 147 VAL B O 1
ATOM 2344 N N . GLU B 1 148 ? 3.01 9.719 3.008 1 97.31 148 GLU B N 1
ATOM 2345 C CA . GLU B 1 148 ? 2.695 10.477 4.211 1 97.31 148 GLU B CA 1
ATOM 2346 C C . GLU B 1 148 ? 3.744 10.258 5.297 1 97.31 148 GLU B C 1
ATOM 2348 O O . GLU B 1 148 ? 4.16 9.125 5.543 1 97.31 148 GLU B O 1
ATOM 2353 N N . ILE B 1 149 ? 4.211 11.344 5.859 1 96.69 149 ILE B N 1
ATOM 2354 C CA . ILE B 1 149 ? 4.984 11.273 7.094 1 96.69 149 ILE B CA 1
ATOM 2355 C C . ILE B 1 149 ? 4.121 11.719 8.273 1 96.69 149 ILE B C 1
ATOM 2357 O O . ILE B 1 149 ? 3.533 12.805 8.242 1 96.69 149 ILE B O 1
ATOM 2361 N N . ALA B 1 150 ? 4.082 10.859 9.266 1 96.69 150 ALA B N 1
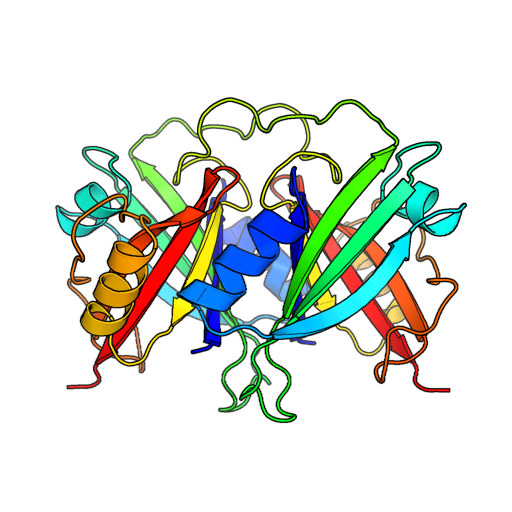ATOM 2362 C CA . ALA B 1 150 ? 3.186 11.125 10.391 1 96.69 150 ALA B CA 1
ATOM 2363 C C . ALA B 1 150 ? 3.914 10.969 11.719 1 96.69 150 ALA B C 1
ATOM 2365 O O . ALA B 1 150 ? 4.73 10.062 11.883 1 96.69 150 ALA B O 1
ATOM 2366 N N . ALA B 1 151 ? 3.662 11.836 12.617 1 96.5 151 ALA B N 1
ATOM 2367 C CA . ALA B 1 151 ? 4.098 11.734 14.008 1 96.5 151 ALA B CA 1
ATOM 2368 C C . ALA B 1 151 ? 2.912 11.805 14.961 1 96.5 151 ALA B C 1
ATOM 2370 O O . ALA B 1 151 ? 1.987 12.594 14.758 1 96.5 151 ALA B O 1
ATOM 2371 N N . TYR B 1 152 ? 2.953 10.922 15.922 1 94.88 152 TYR B N 1
ATOM 2372 C CA . TYR B 1 152 ? 1.903 10.891 16.938 1 94.88 152 TYR B CA 1
ATOM 2373 C C . TYR B 1 152 ? 2.434 11.352 18.281 1 94.88 152 TYR B C 1
ATOM 2375 O O . TYR B 1 152 ? 3.576 11.062 18.641 1 94.88 152 TYR B O 1
ATOM 2383 N N . HIS B 1 153 ? 1.612 12.125 18.922 1 92.06 153 HIS B N 1
ATOM 2384 C CA . HIS B 1 153 ? 1.927 12.594 20.266 1 92.06 153 HIS B CA 1
ATOM 2385 C C . HIS B 1 153 ? 0.79 12.281 21.234 1 92.06 153 HIS B C 1
ATOM 2387 O O . HIS B 1 153 ? -0.378 12.531 20.938 1 92.06 153 HIS B O 1
ATOM 2393 N N . ASN B 1 154 ? 1.075 11.438 22.25 1 81.69 154 ASN B N 1
ATOM 2394 C CA . ASN B 1 154 ? 0.082 11.141 23.281 1 81.69 154 ASN B CA 1
ATOM 2395 C C . ASN B 1 154 ? 0.115 12.164 24.406 1 81.69 154 ASN B C 1
ATOM 2397 O O . ASN B 1 154 ? 1.143 12.336 25.062 1 81.69 154 ASN B O 1
ATOM 2401 N N . ASP B 1 155 ? -0.553 13.273 24.312 1 60.81 155 ASP B N 1
ATOM 2402 C CA . ASP B 1 155 ? -0.594 14.195 25.438 1 60.81 155 ASP B CA 1
ATOM 2403 C C . ASP B 1 155 ? -1.339 13.578 26.625 1 60.81 155 ASP B C 1
ATOM 2405 O O . ASP B 1 155 ? -2.201 12.719 26.438 1 60.81 155 ASP B O 1
#

Nearest PDB structures (foldseek):
  6on1-assembly3_F  TM=6.649E-01  e=1.439E-08  Streptomyces sclerotialus
  6on3-assembly3_E  TM=6.161E-01  e=4.132E-09  Streptomyces sclerotialus
  3rri-assembly1_A  TM=6.567E-01  e=7.803E-07  Alicyclobacillus acidocaldarius subsp. acidocaldarius DSM 446
  5v0f-assembly1_A  TM=3.698E-01  e=2.945E-03  Thermomonospora curvata DSM 43183
  5ymx-assembly2_B  TM=4.614E-01  e=9.217E+00  Myxococcus xanthus DK 1622

Organism: NCBI:txid1960156